Protein AF-A0A954RIN2-F1 (afdb_monomer)

Secondary structure (DSSP, 8-state):
-----S-TTSEEE------B-SS-TT-BTT-SSSTTSEEETTSHHHHHHHHH---EEES-TTT-GGG-S-HHHHHHTT--EEEEEEEEETTEEEEEEEEEESSPPPHHHHHHHHHHHHHHHHHHHHHHHHHHHHHHHHHHHHHHHHHHHHHHHHHS-------HHHHHHHHHHHHHTTS---------TTS-HHHHHHHHHHTSTTTTS------GGGS-GGGHHHHHHEE-TTSSTT--S-EE-TT--

Radius of gyration: 33.85 Å; Cα contacts (8 Å, |Δi|>4): 273; chains: 1; bounding box: 70×39×91 Å

pLDDT: mean 84.28, std 11.86, range [38.12, 96.88]

Solvent-accessible surface area (backbone atoms only — not comparable to full-atom values): 14891 Å² total; per-residue (Å²): 131,83,82,71,76,88,51,87,88,55,46,50,67,48,85,78,52,74,54,72,47,74,80,39,93,87,44,63,46,54,72,55,84,53,97,70,28,57,41,47,60,60,47,57,62,68,11,32,20,48,67,67,65,42,67,48,78,36,70,49,42,82,82,52,56,90,64,54,93,51,61,68,56,36,64,68,52,50,45,30,16,39,45,34,39,37,14,45,47,90,96,44,58,82,40,71,50,75,48,77,32,69,48,72,79,53,71,68,59,53,52,52,50,49,55,50,36,47,50,49,17,48,51,52,52,49,55,53,50,51,56,51,50,51,53,53,48,55,51,51,51,52,52,49,51,53,49,50,52,51,44,59,62,56,73,57,60,80,94,83,71,87,48,74,66,53,52,50,50,51,53,53,37,66,68,49,21,71,48,95,70,91,82,87,89,83,78,67,91,90,73,47,67,68,49,54,54,50,52,29,42,62,61,19,90,55,43,93,49,86,85,84,84,79,67,71,92,79,50,56,84,90,43,47,61,47,55,41,68,18,43,53,56,65,76,48,100,82,34,84,53,67,41,84,12,63,75,77,110

Foldseek 3Di:
DPDPDPDPVFKDACPADWDAAPVDRPDITGDCPDPVRIGGAPPAQFNVCQVVVDKDWDQACVVPPPRDPCPPRCVRRQWGIKIKHFLDDPPHGPGMDIDTDNHGDDPVNVVVVHVVSPVVSVVVVVVVVVVVVVVVVVVVVVVVVVVCVVCVVVVLDAPDDDDPVSVVLVVVLLVPLQDPDDDDQDDDPPPPSVNSVLSSCCNYPNNVPDDQDDDPVPADPVCVCCQAANDAQPPDDPSNHTDGHSPVD

Structure (mmCIF, N/CA/C/O backbone):
data_AF-A0A954RIN2-F1
#
_entry.id   AF-A0A954RIN2-F1
#
loop_
_atom_site.group_PDB
_atom_site.id
_atom_site.type_symbol
_atom_site.label_atom_id
_atom_site.label_alt_id
_atom_site.label_comp_id
_atom_site.label_asym_id
_atom_site.label_entity_id
_atom_site.label_seq_id
_atom_site.pdbx_PDB_ins_code
_atom_site.Cartn_x
_atom_site.Cartn_y
_atom_site.Cartn_z
_atom_site.occupancy
_atom_site.B_iso_or_equiv
_atom_site.auth_seq_id
_atom_site.auth_comp_id
_atom_site.auth_asym_id
_atom_site.auth_atom_id
_atom_site.pdbx_PDB_model_num
ATOM 1 N N . MET A 1 1 ? 1.736 -13.648 -29.343 1.00 38.12 1 MET A N 1
ATOM 2 C CA . MET A 1 1 ? 1.130 -12.653 -28.429 1.00 38.12 1 MET A CA 1
ATOM 3 C C . MET A 1 1 ? 1.685 -12.917 -27.043 1.00 38.12 1 MET A C 1
ATOM 5 O O . MET A 1 1 ? 1.637 -14.060 -26.616 1.00 38.12 1 MET A O 1
ATOM 9 N N . ALA A 1 2 ? 2.348 -11.938 -26.421 1.00 42.81 2 ALA A N 1
ATOM 10 C CA . ALA A 1 2 ? 3.030 -12.158 -25.145 1.00 42.81 2 ALA A CA 1
ATOM 11 C C . ALA A 1 2 ? 1.994 -12.465 -24.058 1.00 42.81 2 ALA A C 1
ATOM 13 O O . ALA A 1 2 ? 1.043 -11.704 -23.912 1.00 42.81 2 ALA A O 1
ATOM 14 N N . VAL A 1 3 ? 2.187 -13.592 -23.370 1.00 50.97 3 VAL A N 1
ATOM 15 C CA . VAL A 1 3 ? 1.339 -14.108 -22.291 1.00 50.97 3 VAL A CA 1
ATOM 16 C C . VAL A 1 3 ? 1.038 -12.975 -21.312 1.00 50.97 3 VAL A C 1
ATOM 18 O O . VAL A 1 3 ? 1.940 -12.459 -20.650 1.00 50.97 3 VAL A O 1
ATOM 21 N N . GLU A 1 4 ? -0.217 -12.530 -21.302 1.00 55.09 4 GLU A N 1
ATOM 22 C CA . GLU A 1 4 ? -0.704 -11.541 -20.351 1.00 55.09 4 GLU A CA 1
ATOM 23 C C . GLU A 1 4 ? -0.532 -12.103 -18.941 1.00 55.09 4 GLU A C 1
ATOM 25 O O . GLU A 1 4 ? -0.879 -13.251 -18.675 1.00 55.09 4 GLU A O 1
ATOM 30 N N . CYS A 1 5 ? 0.035 -11.290 -18.049 1.00 63.47 5 CYS A N 1
ATOM 31 C CA . CYS A 1 5 ? 0.151 -11.570 -16.622 1.00 63.47 5 CYS A CA 1
ATOM 32 C C . CYS A 1 5 ? -1.194 -12.042 -16.049 1.00 63.47 5 CYS A C 1
ATOM 34 O O . CYS A 1 5 ? -2.057 -11.211 -15.757 1.00 63.47 5 CYS A O 1
ATOM 36 N N . SER A 1 6 ? -1.368 -13.353 -15.882 1.00 54.44 6 SER A N 1
ATOM 37 C CA . SER A 1 6 ? -2.573 -13.945 -15.293 1.00 54.44 6 SER A CA 1
ATOM 38 C C . SER A 1 6 ? -2.675 -13.666 -13.791 1.00 54.44 6 SER A C 1
ATOM 40 O O . SER A 1 6 ? -3.774 -13.649 -13.247 1.00 54.44 6 SER A O 1
ATOM 42 N N . ASP A 1 7 ? -1.544 -13.392 -13.134 1.00 55.06 7 ASP A N 1
ATOM 43 C CA . ASP A 1 7 ? -1.451 -13.072 -11.711 1.00 55.06 7 ASP A CA 1
ATOM 44 C C . ASP A 1 7 ? -0.923 -11.639 -11.504 1.00 55.06 7 ASP A C 1
ATOM 46 O O . ASP A 1 7 ? 0.119 -11.245 -12.036 1.00 55.06 7 ASP A O 1
ATOM 50 N N . ARG A 1 8 ? -1.664 -10.835 -10.727 1.00 53.12 8 ARG A N 1
ATOM 51 C CA . ARG A 1 8 ? -1.317 -9.441 -10.395 1.00 53.12 8 ARG A CA 1
ATOM 52 C C . ARG A 1 8 ? -0.084 -9.329 -9.492 1.00 53.12 8 ARG A C 1
ATOM 54 O O . ARG A 1 8 ? 0.480 -8.246 -9.418 1.00 53.12 8 ARG A O 1
ATOM 61 N N . THR A 1 9 ? 0.326 -10.404 -8.823 1.00 56.00 9 THR A N 1
ATOM 62 C CA . THR A 1 9 ? 1.433 -10.389 -7.852 1.00 56.00 9 THR A CA 1
ATOM 63 C C . THR A 1 9 ? 2.806 -10.677 -8.466 1.00 56.00 9 THR A C 1
ATOM 65 O O . THR A 1 9 ? 3.823 -10.494 -7.805 1.00 56.00 9 THR A O 1
ATOM 68 N N . GLN A 1 10 ? 2.861 -11.081 -9.739 1.00 66.12 10 GLN A N 1
ATOM 69 C CA . GLN A 1 10 ? 4.085 -11.590 -10.376 1.00 66.12 10 GLN A CA 1
ATOM 70 C C . GLN A 1 10 ? 4.590 -10.730 -11.541 1.00 66.12 10 GLN A C 1
ATOM 72 O O . GLN A 1 10 ? 5.326 -11.213 -12.406 1.00 66.12 10 GLN A O 1
ATOM 77 N N . CYS A 1 11 ? 4.191 -9.459 -11.600 1.00 85.75 11 CYS A N 1
ATOM 78 C CA . CYS A 1 11 ? 4.576 -8.570 -12.689 1.00 85.75 11 CYS A CA 1
ATOM 79 C C . CYS A 1 11 ? 4.993 -7.193 -12.189 1.00 85.75 11 CYS A C 1
ATOM 81 O O . CYS A 1 11 ? 4.397 -6.630 -11.274 1.00 85.75 11 CYS A O 1
ATOM 83 N N . LEU A 1 12 ? 5.993 -6.624 -12.857 1.00 89.50 12 LEU A N 1
ATOM 84 C CA . LEU A 1 12 ? 6.290 -5.208 -12.739 1.00 89.50 12 LEU A CA 1
ATOM 85 C C . LEU A 1 12 ? 5.228 -4.396 -13.474 1.00 89.50 12 LEU A C 1
ATOM 87 O O . LEU A 1 12 ? 4.715 -4.805 -14.520 1.00 89.50 12 LEU A O 1
ATOM 91 N N . HIS A 1 13 ? 4.942 -3.221 -12.929 1.00 91.75 13 HIS A N 1
ATOM 92 C CA . HIS A 1 13 ? 4.017 -2.253 -13.494 1.00 91.75 13 HIS A CA 1
ATOM 93 C C . HIS A 1 13 ? 4.789 -1.019 -13.946 1.00 91.75 13 HIS A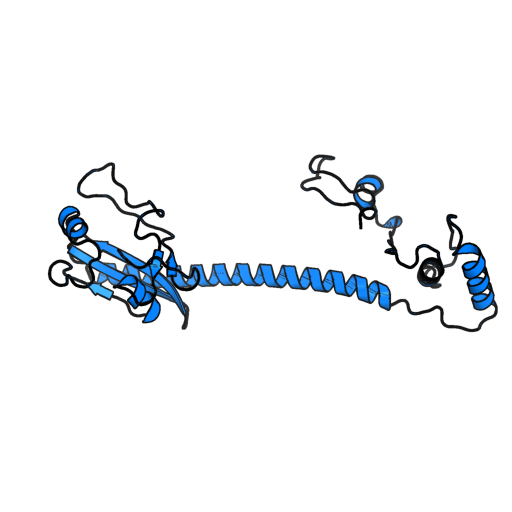 C 1
ATOM 95 O O . HIS A 1 13 ? 5.637 -0.508 -13.214 1.00 91.75 13 HIS A O 1
ATOM 101 N N . LEU A 1 14 ? 4.483 -0.534 -15.146 1.00 92.94 14 LEU A N 1
ATOM 102 C CA . LEU A 1 14 ? 5.015 0.734 -15.620 1.00 92.94 14 LEU A CA 1
ATOM 103 C C . LEU A 1 14 ? 4.338 1.869 -14.845 1.00 92.94 14 LEU A C 1
ATOM 105 O O . LEU A 1 14 ? 3.142 2.101 -15.000 1.00 92.94 14 LEU A O 1
ATOM 109 N N . VAL A 1 15 ? 5.106 2.545 -13.994 1.00 93.75 15 VAL A N 1
ATOM 110 C CA . VAL A 1 15 ? 4.614 3.631 -13.124 1.00 93.75 15 VAL A CA 1
ATOM 111 C C . VAL A 1 15 ? 5.081 5.014 -13.567 1.00 93.75 15 VAL A C 1
ATOM 113 O O . VAL A 1 15 ? 4.492 6.013 -13.175 1.00 93.75 15 VAL A O 1
ATOM 116 N N . ALA A 1 16 ? 6.127 5.072 -14.388 1.00 93.75 16 ALA A N 1
ATOM 117 C CA . ALA A 1 16 ? 6.653 6.294 -14.970 1.00 93.75 16 ALA A CA 1
ATOM 118 C C . ALA A 1 16 ? 7.325 5.963 -16.304 1.00 93.75 16 ALA A C 1
ATOM 120 O O . ALA A 1 16 ? 7.986 4.930 -16.440 1.00 93.75 16 ALA A O 1
ATOM 121 N N . SER A 1 17 ? 7.156 6.841 -17.283 1.00 94.31 17 SER A N 1
ATOM 122 C CA . SER A 1 17 ? 7.844 6.781 -18.565 1.00 94.31 17 SER A CA 1
ATOM 123 C C . SER A 1 17 ? 8.000 8.199 -19.092 1.00 94.31 17 SER A C 1
ATOM 125 O O . SER A 1 17 ? 7.195 9.067 -18.765 1.00 94.31 17 SER A O 1
ATOM 127 N N . TYR A 1 18 ? 9.066 8.443 -19.841 1.00 93.31 18 TYR A N 1
ATOM 128 C CA . TYR A 1 18 ? 9.316 9.732 -20.464 1.00 93.31 18 TYR A CA 1
ATOM 129 C C . TYR A 1 18 ? 10.212 9.547 -21.682 1.00 93.31 18 TYR A C 1
ATOM 131 O O . TYR A 1 18 ? 11.125 8.716 -21.682 1.00 93.31 18 TYR A O 1
ATOM 139 N N . GLY A 1 19 ? 9.967 10.352 -22.708 1.00 90.75 19 GLY A N 1
ATOM 140 C CA . GLY A 1 19 ? 10.776 10.405 -23.913 1.00 90.75 19 GLY A CA 1
ATOM 141 C C . GLY A 1 19 ? 10.026 11.068 -25.058 1.00 90.75 19 GLY A C 1
ATOM 142 O O . GLY A 1 19 ? 8.809 11.217 -25.014 1.00 90.75 19 GLY A O 1
ATOM 143 N N . HIS A 1 20 ? 10.765 11.407 -26.108 1.00 89.81 20 HIS A N 1
ATOM 144 C CA . HIS A 1 20 ? 10.241 12.058 -27.309 1.00 89.81 20 HIS A CA 1
ATOM 145 C C . HIS A 1 20 ? 10.536 11.201 -28.525 1.00 89.81 20 HIS A C 1
ATOM 147 O O . HIS A 1 20 ? 11.640 10.659 -28.631 1.00 89.81 20 HIS A O 1
ATOM 153 N N . SER A 1 21 ? 9.572 11.053 -29.427 1.00 90.62 21 SER A N 1
ATOM 154 C CA . SER A 1 21 ? 9.781 10.334 -30.680 1.00 90.62 21 SER A CA 1
ATOM 155 C C . SER A 1 21 ? 10.748 11.076 -31.597 1.00 90.62 21 SER A C 1
ATOM 157 O O . SER A 1 21 ? 10.857 12.295 -31.571 1.00 90.62 21 SER A O 1
ATOM 159 N N . HIS A 1 22 ? 11.488 10.323 -32.403 1.00 87.38 22 HIS A N 1
ATOM 160 C CA . HIS A 1 22 ? 12.292 10.852 -33.499 1.00 87.38 22 HIS A CA 1
ATOM 161 C C . HIS A 1 22 ? 11.434 11.122 -34.744 1.00 87.38 22 HIS A C 1
ATOM 163 O O . HIS A 1 22 ? 11.869 11.802 -35.667 1.00 87.38 22 HIS A O 1
ATOM 169 N N . GLN A 1 23 ? 10.242 10.528 -34.813 1.00 86.56 23 GLN A N 1
ATOM 170 C CA . GLN A 1 23 ? 9.399 10.539 -36.008 1.00 86.56 23 GLN A CA 1
ATOM 171 C C . GLN A 1 23 ? 8.425 11.707 -36.043 1.00 86.56 23 GLN A C 1
ATOM 173 O O . GLN A 1 23 ? 8.023 12.131 -37.123 1.00 86.56 23 GLN A O 1
ATOM 178 N N . SER A 1 24 ? 8.002 12.176 -34.872 1.00 85.19 24 SER A N 1
ATOM 179 C CA . SER A 1 24 ? 7.024 13.246 -34.727 1.00 85.19 24 SER A CA 1
ATOM 180 C C . SER A 1 24 ? 7.244 13.971 -33.408 1.00 85.19 24 SER A C 1
ATOM 182 O O . SER A 1 24 ? 7.328 13.323 -32.363 1.00 85.19 24 SER A O 1
ATOM 184 N N . ASP A 1 25 ? 7.272 15.302 -33.458 1.00 79.88 25 ASP A N 1
ATOM 185 C CA . ASP A 1 25 ? 7.422 16.155 -32.275 1.00 79.88 25 ASP A CA 1
ATOM 186 C C . ASP A 1 25 ? 6.222 16.043 -31.316 1.00 79.88 25 ASP A C 1
ATOM 188 O O . ASP A 1 25 ? 6.379 16.248 -30.115 1.00 79.88 25 ASP A O 1
ATOM 192 N N . ASP A 1 26 ? 5.052 15.636 -31.821 1.00 82.62 26 ASP A N 1
ATOM 193 C CA . ASP A 1 26 ? 3.825 15.466 -31.028 1.00 82.62 26 ASP A CA 1
ATOM 194 C C . ASP A 1 26 ? 3.744 14.099 -30.315 1.00 82.62 26 ASP A C 1
ATOM 196 O O . ASP A 1 26 ? 2.823 13.845 -29.530 1.00 82.62 26 ASP A O 1
ATOM 200 N N . LEU A 1 27 ? 4.662 13.167 -30.609 1.00 83.94 27 LEU A N 1
ATOM 201 C CA . LEU A 1 27 ? 4.623 11.817 -30.046 1.00 83.94 27 LEU A CA 1
ATOM 202 C C . LEU A 1 27 ? 5.538 11.706 -28.817 1.00 83.94 27 LEU A C 1
ATOM 204 O O . LEU A 1 27 ? 6.756 11.542 -28.922 1.00 83.94 27 LEU A O 1
ATOM 208 N N . HIS A 1 28 ? 4.911 11.719 -27.640 1.00 85.81 28 HIS A N 1
ATOM 209 C CA . HIS A 1 28 ? 5.573 11.613 -26.337 1.00 85.81 28 HIS A CA 1
ATOM 210 C C . HIS A 1 28 ? 5.381 10.233 -25.685 1.00 85.81 28 HIS A C 1
ATOM 212 O O . HIS A 1 28 ? 4.293 9.649 -25.695 1.00 85.81 28 HIS A O 1
ATOM 218 N N . TRP A 1 29 ? 6.432 9.720 -25.047 1.00 86.69 29 TRP A N 1
ATOM 219 C CA . TRP A 1 29 ? 6.478 8.406 -24.394 1.00 86.69 29 TRP A CA 1
ATOM 220 C C . TRP A 1 29 ? 6.120 8.462 -22.901 1.00 86.69 29 TRP A C 1
ATOM 222 O O . TRP A 1 29 ? 6.752 7.803 -22.086 1.00 86.69 29 TRP A O 1
ATOM 232 N N . GLU A 1 30 ? 5.109 9.245 -22.526 1.00 90.56 30 GLU A N 1
ATOM 233 C CA . GLU A 1 30 ? 4.680 9.403 -21.120 1.00 90.56 30 GLU A CA 1
ATOM 234 C C . GLU A 1 30 ? 3.514 8.483 -20.730 1.00 90.56 30 GLU A C 1
ATOM 236 O O . GLU A 1 30 ? 3.198 8.291 -19.555 1.00 90.56 30 GLU A O 1
ATOM 241 N N . ARG A 1 31 ? 2.863 7.877 -21.726 1.00 89.06 31 ARG A N 1
ATOM 242 C CA . ARG A 1 31 ? 1.695 7.020 -21.517 1.00 89.06 31 ARG A CA 1
ATOM 243 C C . ARG A 1 31 ? 2.052 5.734 -20.772 1.00 89.06 31 ARG A C 1
ATOM 245 O O . ARG A 1 31 ? 2.939 4.986 -21.177 1.00 89.06 31 ARG A O 1
ATOM 252 N N . LEU A 1 32 ? 1.269 5.423 -19.739 1.00 91.56 32 LEU A N 1
ATOM 253 C CA . LEU A 1 32 ? 1.449 4.233 -18.895 1.00 91.56 32 LEU A CA 1
ATOM 254 C C . LEU A 1 32 ? 0.497 3.079 -19.251 1.00 91.56 32 LEU A C 1
ATOM 256 O O . LEU A 1 32 ? 0.580 2.000 -18.671 1.00 91.56 32 LEU A O 1
ATOM 260 N N . ASP A 1 33 ? -0.422 3.283 -20.194 1.00 88.25 33 ASP A N 1
ATOM 261 C CA . ASP A 1 33 ? -1.529 2.374 -20.510 1.00 88.25 33 ASP A CA 1
ATOM 262 C C . ASP A 1 33 ? -1.283 1.470 -21.734 1.00 88.25 33 ASP A C 1
ATOM 264 O O . ASP A 1 33 ? -2.156 0.684 -22.102 1.00 88.25 33 ASP A O 1
ATOM 268 N N . GLY A 1 34 ? -0.094 1.534 -22.341 1.00 84.81 34 GLY A N 1
ATOM 269 C CA . GLY A 1 34 ? 0.251 0.789 -23.557 1.00 84.81 34 GLY A CA 1
ATOM 270 C C . GLY A 1 34 ? 0.548 -0.707 -23.363 1.00 84.81 34 GLY A C 1
ATOM 271 O O . GLY A 1 34 ? 0.501 -1.261 -22.265 1.00 84.81 34 GLY A O 1
ATOM 272 N N . ASN A 1 35 ? 0.945 -1.378 -24.451 1.00 83.19 35 ASN A N 1
ATOM 273 C CA . ASN A 1 35 ? 1.187 -2.835 -24.483 1.00 83.19 35 ASN A CA 1
ATOM 274 C C . ASN A 1 35 ? 2.318 -3.315 -23.550 1.00 83.19 35 ASN A C 1
ATOM 276 O O . ASN A 1 35 ? 2.428 -4.510 -23.293 1.00 83.19 35 ASN A O 1
ATOM 280 N N . PHE A 1 36 ? 3.153 -2.400 -23.051 1.00 84.94 36 PHE A N 1
ATOM 281 C CA . PHE A 1 36 ? 4.215 -2.672 -22.080 1.00 84.94 36 PHE A CA 1
ATOM 282 C C . PHE A 1 36 ? 3.915 -2.075 -20.701 1.00 84.94 36 PHE A C 1
ATOM 284 O O . PHE A 1 36 ? 4.826 -1.853 -19.918 1.00 84.94 36 PHE A O 1
ATOM 291 N N . ARG A 1 37 ? 2.641 -1.841 -20.364 1.00 88.81 37 ARG A N 1
ATOM 292 C CA . ARG A 1 37 ? 2.236 -1.403 -19.016 1.00 88.81 37 ARG A CA 1
ATOM 293 C C . ARG A 1 37 ? 2.542 -2.422 -17.914 1.00 88.81 37 ARG A C 1
ATOM 295 O O . ARG A 1 37 ? 2.553 -2.077 -16.735 1.00 88.81 37 ARG A O 1
ATOM 302 N N . ARG A 1 38 ? 2.727 -3.692 -18.292 1.00 88.88 38 ARG A N 1
ATOM 303 C CA . ARG A 1 38 ? 3.062 -4.807 -17.401 1.00 88.88 38 ARG A CA 1
ATOM 304 C C . ARG A 1 38 ? 4.210 -5.612 -17.990 1.00 88.88 38 ARG A C 1
ATOM 306 O O . ARG A 1 38 ? 4.182 -5.951 -19.174 1.00 88.88 38 ARG A O 1
ATOM 313 N N . MET A 1 39 ? 5.181 -5.950 -17.151 1.00 89.06 39 MET A N 1
ATOM 314 C CA . MET A 1 39 ? 6.325 -6.776 -17.522 1.00 89.06 39 MET A CA 1
ATOM 315 C C . MET A 1 39 ? 6.385 -8.001 -16.601 1.00 89.06 39 MET A C 1
ATOM 317 O O . MET A 1 39 ? 6.557 -7.826 -15.393 1.00 89.06 39 MET A O 1
ATOM 321 N N . PRO A 1 40 ? 6.256 -9.230 -17.134 1.00 86.81 40 PRO A N 1
ATOM 322 C CA . PRO A 1 40 ? 6.395 -10.440 -16.332 1.00 86.81 40 PRO A CA 1
ATOM 323 C C . PRO A 1 40 ? 7.804 -10.593 -15.757 1.00 86.81 40 PRO A C 1
ATOM 325 O O . PRO A 1 40 ? 8.794 -10.284 -16.428 1.00 86.81 40 PRO A O 1
ATOM 328 N N . MET A 1 41 ? 7.896 -11.108 -14.532 1.00 87.50 41 MET A N 1
ATOM 329 C CA . MET A 1 41 ? 9.176 -11.425 -13.893 1.00 87.50 41 MET A CA 1
ATOM 330 C C . MET A 1 41 ? 9.925 -12.513 -14.680 1.00 87.50 41 MET A C 1
ATOM 332 O O . MET A 1 41 ? 9.318 -13.431 -15.224 1.00 87.50 41 MET A O 1
ATOM 336 N N . GLY A 1 42 ? 11.250 -12.389 -14.796 1.00 85.31 42 GLY A N 1
ATOM 337 C CA . GLY A 1 42 ? 12.112 -13.331 -15.524 1.00 85.31 42 GLY A CA 1
ATOM 338 C C . GLY A 1 42 ? 12.010 -13.278 -17.055 1.00 85.31 42 GLY A C 1
ATOM 339 O O . GLY A 1 42 ? 12.815 -13.902 -17.742 1.00 85.31 42 GLY A O 1
ATOM 340 N N . VAL A 1 43 ? 11.066 -12.513 -17.615 1.00 84.75 43 VAL A N 1
ATOM 341 C CA . VAL A 1 43 ? 10.843 -12.430 -19.065 1.00 84.75 43 VAL A CA 1
ATOM 342 C C . VAL A 1 43 ? 11.514 -11.193 -19.656 1.00 84.75 43 VAL A C 1
ATOM 344 O O . VAL A 1 43 ? 11.253 -10.060 -19.243 1.00 84.75 43 VAL A O 1
ATOM 347 N N . ARG A 1 44 ? 12.321 -11.405 -20.708 1.00 86.19 44 ARG A N 1
ATOM 348 C CA . ARG A 1 44 ? 13.091 -10.360 -21.414 1.00 86.19 44 ARG A CA 1
ATOM 349 C C . ARG A 1 44 ? 14.005 -9.573 -20.457 1.00 86.19 44 ARG A C 1
ATOM 351 O O . ARG A 1 44 ? 14.128 -9.884 -19.277 1.00 86.19 44 ARG A O 1
ATOM 358 N N . LYS A 1 45 ? 14.650 -8.523 -20.970 1.00 89.31 45 LYS A N 1
ATOM 359 C CA . LYS A 1 45 ? 15.624 -7.719 -20.216 1.00 89.31 45 LYS A CA 1
ATOM 360 C C . LYS A 1 45 ? 15.065 -7.138 -18.911 1.00 89.31 45 LYS A C 1
ATOM 362 O O . LYS A 1 45 ? 15.714 -7.244 -17.880 1.00 89.31 45 LYS A O 1
ATOM 367 N N . ILE A 1 46 ? 13.852 -6.576 -18.927 1.00 91.44 46 ILE A N 1
ATOM 368 C CA . ILE A 1 46 ? 13.249 -5.956 -17.734 1.00 91.44 46 ILE A CA 1
ATOM 369 C C . ILE A 1 46 ? 12.923 -7.004 -16.666 1.00 91.44 46 ILE A C 1
ATOM 371 O O . ILE A 1 46 ? 13.348 -6.858 -15.523 1.00 91.44 46 ILE A O 1
ATOM 375 N N . GLY A 1 47 ? 12.223 -8.081 -17.037 1.00 89.94 47 GLY A N 1
ATOM 376 C CA . GLY A 1 47 ? 11.860 -9.140 -16.098 1.00 89.94 47 GLY A CA 1
ATOM 377 C C . GLY A 1 47 ? 13.079 -9.871 -15.540 1.00 89.94 47 GLY A C 1
ATOM 378 O O . GLY A 1 47 ? 13.112 -10.171 -14.350 1.00 89.94 47 GLY A O 1
ATOM 379 N N . HIS A 1 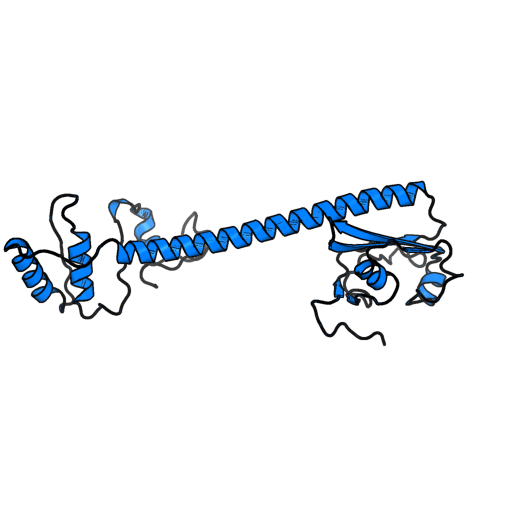48 ? 14.100 -10.110 -16.368 1.00 89.44 48 HIS A N 1
ATOM 380 C CA . HIS A 1 48 ? 15.342 -10.741 -15.928 1.00 89.44 48 HIS A CA 1
ATOM 381 C C . HIS A 1 48 ? 16.122 -9.865 -14.937 1.00 89.44 48 HIS A C 1
ATOM 383 O O . HIS A 1 48 ? 16.666 -10.381 -13.963 1.00 89.44 48 HIS A O 1
ATOM 389 N N . MET A 1 49 ? 16.178 -8.541 -15.130 1.00 92.81 49 MET A N 1
ATOM 390 C CA . MET A 1 49 ? 16.786 -7.639 -14.136 1.00 92.81 49 MET A CA 1
ATOM 391 C C . MET A 1 49 ? 16.041 -7.680 -12.804 1.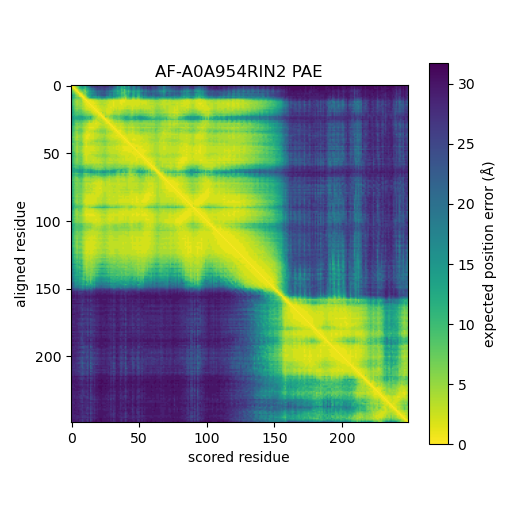00 92.81 49 MET A C 1
ATOM 393 O O . MET A 1 49 ? 16.672 -7.715 -11.750 1.00 92.81 49 MET A O 1
ATOM 397 N N . ALA A 1 50 ? 14.711 -7.726 -12.861 1.00 91.88 50 ALA A N 1
ATOM 398 C CA . ALA A 1 50 ? 13.861 -7.774 -11.682 1.00 91.88 50 ALA A CA 1
ATOM 399 C C . ALA A 1 50 ? 14.089 -9.042 -10.841 1.00 91.88 50 ALA A C 1
ATOM 401 O O . ALA A 1 50 ? 14.081 -8.973 -9.617 1.00 91.88 50 ALA A O 1
ATOM 402 N N . THR A 1 51 ? 14.330 -10.191 -11.483 1.00 91.19 51 THR A N 1
ATOM 403 C CA . THR A 1 51 ? 14.592 -11.464 -10.787 1.00 91.19 51 THR A CA 1
ATOM 404 C C . THR A 1 51 ? 16.053 -11.649 -10.396 1.00 91.19 51 THR A C 1
ATOM 406 O O . THR A 1 51 ? 16.342 -12.193 -9.338 1.00 91.19 51 THR A O 1
ATOM 409 N N . SER A 1 52 ? 16.992 -11.232 -11.249 1.00 92.31 52 SER A N 1
ATOM 410 C CA . SER A 1 52 ? 18.427 -11.449 -11.017 1.00 92.31 52 SER A CA 1
ATOM 411 C C . SER A 1 52 ? 19.069 -10.393 -10.118 1.00 92.31 52 SER A C 1
ATOM 413 O O . SER A 1 52 ? 20.154 -10.628 -9.584 1.00 92.31 52 SER A O 1
ATOM 415 N N . GLY A 1 53 ? 18.460 -9.210 -9.995 1.00 92.44 53 GLY A N 1
ATOM 416 C CA . GLY A 1 53 ? 19.040 -8.078 -9.275 1.00 92.44 53 GLY A CA 1
ATOM 417 C C . GLY A 1 53 ? 20.344 -7.559 -9.896 1.00 92.44 53 GLY A C 1
ATOM 418 O O . GLY A 1 53 ? 21.133 -6.910 -9.200 1.00 92.44 53 GLY A O 1
ATOM 419 N N . LYS A 1 54 ? 20.592 -7.850 -11.183 1.00 92.88 54 LYS A N 1
ATOM 420 C CA . LYS A 1 54 ? 21.766 -7.402 -11.947 1.00 92.88 54 LYS A CA 1
ATOM 421 C C . LYS A 1 54 ? 21.370 -6.358 -12.986 1.00 92.88 54 LYS A C 1
ATOM 423 O O . LYS A 1 54 ? 20.300 -6.445 -13.576 1.00 92.88 54 LYS A O 1
ATOM 428 N N . ALA A 1 55 ? 22.247 -5.382 -13.205 1.00 93.31 55 ALA A N 1
ATOM 429 C CA . ALA A 1 55 ? 22.091 -4.401 -14.274 1.00 93.31 55 ALA A CA 1
ATOM 430 C C . ALA A 1 55 ? 22.288 -5.057 -15.648 1.00 93.31 55 ALA A C 1
ATOM 432 O O . ALA A 1 55 ? 23.058 -6.011 -15.774 1.00 93.31 55 ALA A O 1
ATOM 433 N N . VAL A 1 56 ? 21.620 -4.521 -16.668 1.00 92.38 56 VAL A N 1
ATOM 434 C CA . VAL A 1 56 ? 21.792 -4.936 -18.066 1.00 92.38 56 VAL A CA 1
ATOM 435 C C . VAL A 1 56 ? 22.214 -3.724 -18.880 1.00 92.38 56 VAL A C 1
ATOM 437 O O . VAL A 1 56 ? 21.536 -2.698 -18.881 1.00 92.38 56 VAL A O 1
ATOM 440 N N . GLN A 1 57 ? 23.328 -3.866 -19.587 1.00 91.44 57 GLN A N 1
ATOM 441 C CA . GLN A 1 57 ? 23.862 -2.874 -20.510 1.00 91.44 57 GLN A CA 1
ATOM 442 C C . GLN A 1 57 ? 23.944 -3.504 -21.895 1.00 91.44 57 GLN A C 1
ATOM 444 O O . GLN A 1 57 ? 24.458 -4.611 -22.039 1.00 91.44 57 GLN A O 1
ATOM 449 N N . ILE A 1 58 ? 23.425 -2.795 -22.890 1.00 90.00 58 ILE A N 1
ATOM 450 C CA . ILE A 1 58 ? 23.516 -3.164 -24.299 1.00 90.00 58 ILE A CA 1
ATOM 451 C C . ILE A 1 58 ? 24.056 -1.934 -25.022 1.00 90.00 58 ILE A C 1
ATOM 453 O O . ILE A 1 58 ? 23.349 -0.932 -25.149 1.00 90.00 58 ILE A O 1
ATOM 457 N N . ASP A 1 59 ? 25.318 -1.996 -25.440 1.00 87.50 59 ASP A N 1
ATOM 458 C CA . ASP A 1 59 ? 25.994 -0.872 -26.099 1.00 87.50 59 ASP A CA 1
ATOM 459 C C . ASP A 1 59 ? 25.562 -0.709 -27.559 1.00 87.50 59 ASP A C 1
ATOM 461 O O . ASP A 1 59 ? 25.504 0.416 -28.052 1.00 87.50 59 ASP A O 1
ATOM 465 N N . ASP A 1 60 ? 25.199 -1.818 -28.206 1.00 86.75 60 ASP A N 1
ATOM 466 C CA . ASP A 1 60 ? 24.622 -1.848 -29.545 1.00 86.75 60 ASP A CA 1
ATOM 467 C C . ASP A 1 60 ? 23.426 -2.805 -29.582 1.00 86.75 60 ASP A C 1
ATOM 469 O O . ASP A 1 60 ? 23.557 -4.031 -29.553 1.00 86.75 60 ASP A O 1
ATOM 473 N N . VAL A 1 61 ? 22.231 -2.222 -29.626 1.00 85.25 61 VAL A N 1
ATOM 474 C CA . VAL A 1 61 ? 20.964 -2.954 -29.672 1.00 85.25 61 VAL A CA 1
ATOM 475 C C . VAL A 1 61 ? 20.762 -3.620 -31.037 1.00 85.25 61 VAL A C 1
ATOM 477 O O . VAL A 1 61 ? 20.059 -4.621 -31.117 1.00 85.25 61 VAL A O 1
ATOM 480 N N . THR A 1 62 ? 21.388 -3.133 -32.110 1.00 77.88 62 THR A N 1
ATOM 481 C CA . THR A 1 62 ? 21.250 -3.737 -33.446 1.00 77.88 62 THR A CA 1
ATOM 482 C C . THR A 1 62 ? 22.017 -5.053 -33.574 1.00 77.88 62 THR A C 1
ATOM 484 O O . THR A 1 62 ? 21.557 -5.963 -34.264 1.00 77.88 62 THR A O 1
ATOM 487 N N . ALA A 1 63 ? 23.134 -5.186 -32.853 1.00 76.94 63 ALA A N 1
ATOM 488 C CA . ALA A 1 63 ? 23.929 -6.407 -32.799 1.00 76.94 63 ALA A CA 1
ATOM 489 C C . ALA A 1 63 ? 23.287 -7.506 -31.931 1.00 76.94 63 ALA A C 1
ATOM 491 O O . ALA A 1 63 ? 23.495 -8.690 -32.196 1.00 76.94 63 ALA A O 1
ATOM 492 N N . ASP A 1 64 ? 22.491 -7.131 -30.920 1.00 69.06 64 ASP A N 1
ATOM 493 C CA . ASP A 1 64 ? 21.931 -8.066 -29.940 1.00 69.06 64 ASP A CA 1
ATOM 494 C C . ASP A 1 64 ? 20.387 -8.081 -29.905 1.00 69.06 64 ASP A C 1
ATOM 496 O O . ASP A 1 64 ? 19.719 -7.515 -29.032 1.00 69.06 64 ASP A O 1
ATOM 500 N N . SER A 1 65 ? 19.796 -8.761 -30.892 1.00 66.94 65 SER A N 1
ATOM 501 C CA . SER A 1 65 ? 18.358 -8.688 -31.182 1.00 66.94 65 SER A CA 1
ATOM 502 C C . SER A 1 65 ? 17.453 -9.513 -30.256 1.00 66.94 65 SER A C 1
ATOM 504 O O . SER A 1 65 ? 16.251 -9.237 -30.172 1.00 66.94 65 SER A O 1
ATOM 506 N N . HIS A 1 66 ? 17.983 -10.490 -29.510 1.00 74.12 66 HIS A N 1
ATOM 507 C CA . HIS A 1 66 ? 17.151 -11.437 -28.749 1.00 74.12 66 HIS A CA 1
ATOM 508 C C . HIS A 1 66 ? 16.388 -10.802 -27.568 1.00 74.12 66 HIS A C 1
ATOM 510 O O . HIS A 1 66 ? 15.369 -11.333 -27.119 1.00 74.12 66 HIS A O 1
ATOM 516 N N . TRP A 1 67 ? 16.812 -9.625 -27.095 1.00 71.56 67 TRP A N 1
ATOM 517 C CA . TRP A 1 67 ? 16.137 -8.870 -26.029 1.00 71.56 67 TRP A CA 1
ATOM 518 C C . TRP A 1 67 ? 15.080 -7.870 -26.528 1.00 71.56 67 TRP A C 1
ATOM 520 O O . TRP A 1 67 ? 14.447 -7.167 -25.716 1.00 71.56 67 TRP A O 1
ATOM 530 N N . ILE A 1 68 ? 14.901 -7.740 -27.845 1.00 78.44 68 ILE A N 1
ATOM 531 C CA . ILE A 1 68 ? 14.056 -6.711 -28.451 1.00 78.44 68 ILE A CA 1
ATOM 532 C C . ILE A 1 68 ? 12.647 -7.248 -28.688 1.00 78.44 68 ILE A C 1
ATOM 534 O O . ILE A 1 68 ? 12.404 -8.140 -29.489 1.00 78.44 68 ILE A O 1
ATOM 538 N N . ALA A 1 69 ? 11.675 -6.651 -28.000 1.00 82.69 69 ALA A N 1
ATOM 539 C CA . ALA A 1 69 ? 10.269 -6.998 -28.178 1.00 82.69 69 ALA A CA 1
ATOM 540 C C . ALA A 1 69 ? 9.646 -6.397 -29.450 1.00 82.69 69 ALA A C 1
ATOM 542 O O . ALA A 1 69 ? 8.653 -6.928 -29.940 1.00 82.69 69 ALA A O 1
ATOM 543 N N . ARG A 1 70 ? 10.185 -5.266 -29.925 1.00 86.12 70 ARG A N 1
ATOM 544 C CA . ARG A 1 70 ? 9.744 -4.535 -31.121 1.00 86.12 70 ARG A CA 1
ATOM 545 C C . ARG A 1 70 ? 10.957 -4.022 -31.909 1.00 86.12 70 ARG A C 1
ATOM 547 O O . ARG A 1 70 ? 11.374 -2.891 -31.666 1.00 86.12 70 ARG A O 1
ATOM 554 N N . PRO A 1 71 ? 11.543 -4.847 -32.792 1.00 85.88 71 PRO A N 1
ATOM 555 C CA . PRO A 1 71 ? 12.679 -4.446 -33.624 1.00 85.88 71 PRO A CA 1
ATOM 556 C C . PRO A 1 71 ? 12.364 -3.225 -34.488 1.00 85.88 71 PRO A C 1
ATOM 558 O O . PRO A 1 71 ? 13.136 -2.273 -34.490 1.00 85.88 71 PRO A O 1
ATOM 561 N N . ASP A 1 72 ? 11.172 -3.190 -35.087 1.00 89.00 72 ASP A N 1
ATOM 562 C CA . ASP A 1 72 ? 10.741 -2.078 -35.939 1.00 89.00 72 ASP A CA 1
ATOM 563 C C . ASP A 1 72 ? 10.748 -0.740 -35.190 1.00 89.00 72 ASP A C 1
ATOM 565 O O . ASP A 1 72 ? 11.197 0.265 -35.724 1.00 89.00 72 ASP A O 1
ATOM 569 N N . TRP A 1 73 ? 10.321 -0.726 -33.920 1.00 88.81 73 TRP A N 1
ATOM 570 C CA . TRP A 1 73 ? 10.349 0.484 -33.092 1.00 88.81 73 TRP A CA 1
ATOM 571 C C . TRP A 1 73 ? 11.780 0.952 -32.807 1.00 88.81 73 TRP A C 1
ATOM 573 O O . TRP A 1 73 ? 12.049 2.143 -32.895 1.00 88.81 73 TRP A O 1
ATOM 583 N N . VAL A 1 74 ? 12.706 0.030 -32.515 1.00 89.75 74 VAL A N 1
ATOM 584 C CA . VAL A 1 74 ? 14.124 0.360 -32.274 1.00 89.75 74 VAL A CA 1
ATOM 585 C C . VAL A 1 74 ? 14.727 1.035 -33.503 1.00 89.75 74 VAL A C 1
ATOM 587 O O . VAL A 1 74 ? 15.331 2.099 -33.375 1.00 89.75 74 VAL A O 1
ATOM 590 N N . SER A 1 75 ? 14.527 0.448 -34.687 1.00 89.19 75 SER A N 1
ATOM 591 C CA . SER A 1 75 ? 15.029 1.006 -35.944 1.00 89.19 75 SER A CA 1
ATOM 592 C C . SER A 1 75 ? 14.398 2.358 -36.255 1.00 89.19 75 SER A C 1
ATOM 594 O O . SER A 1 75 ? 15.097 3.303 -36.609 1.00 89.19 75 SER A O 1
ATOM 596 N N . ALA A 1 76 ? 13.083 2.469 -36.093 1.00 90.06 76 ALA A N 1
ATOM 597 C CA . ALA A 1 76 ? 12.346 3.647 -36.512 1.00 90.06 76 ALA A CA 1
ATOM 598 C C . ALA A 1 76 ? 12.509 4.844 -35.544 1.00 90.06 76 ALA A C 1
ATOM 600 O O . ALA A 1 76 ? 12.318 5.985 -35.957 1.00 90.06 76 ALA A O 1
ATOM 601 N N . GLU A 1 77 ? 12.913 4.597 -34.293 1.00 92.00 77 GLU A N 1
ATOM 602 C CA . GLU A 1 77 ? 13.297 5.613 -33.296 1.00 92.00 77 GLU A CA 1
ATOM 603 C C . GLU A 1 77 ? 14.813 5.866 -33.214 1.00 92.00 77 GLU A C 1
ATOM 605 O O . GLU A 1 77 ? 15.265 6.642 -32.364 1.00 92.00 77 GLU A O 1
ATOM 610 N N . ALA A 1 78 ? 15.595 5.207 -34.079 1.00 92.19 78 ALA A N 1
ATOM 611 C CA . ALA A 1 78 ? 17.057 5.257 -34.110 1.00 92.19 78 ALA A CA 1
ATOM 612 C C . ALA A 1 78 ? 17.714 4.929 -32.753 1.00 92.19 78 ALA A C 1
ATOM 614 O O . ALA A 1 78 ? 18.711 5.537 -32.361 1.00 92.19 78 ALA A O 1
ATOM 615 N N . ILE A 1 79 ? 17.147 3.976 -32.007 1.00 92.19 79 ILE A N 1
ATOM 616 C CA . ILE A 1 79 ? 17.683 3.553 -30.710 1.00 92.19 79 ILE A CA 1
ATOM 617 C C . ILE A 1 79 ? 18.944 2.715 -30.929 1.00 92.19 79 ILE A C 1
ATOM 619 O O . ILE A 1 79 ? 18.910 1.697 -31.616 1.00 92.19 79 ILE A O 1
ATOM 623 N N . GLN A 1 80 ? 20.042 3.129 -30.301 1.00 91.81 80 GLN A N 1
ATOM 624 C CA . GLN A 1 80 ? 21.351 2.491 -30.431 1.00 91.81 80 GLN A CA 1
ATOM 625 C C . GLN A 1 80 ? 21.744 1.704 -29.185 1.00 91.81 80 GLN A C 1
ATOM 627 O O . GLN A 1 80 ? 22.279 0.610 -29.309 1.00 91.81 80 GLN A O 1
ATOM 632 N N . SER A 1 81 ? 21.459 2.223 -27.987 1.00 92.06 81 SER A N 1
ATOM 633 C CA . SER A 1 81 ? 21.892 1.602 -26.733 1.00 92.06 81 SER A CA 1
ATOM 634 C C . SER A 1 81 ? 20.775 1.524 -25.692 1.00 92.06 81 SER A C 1
ATOM 636 O O . SER A 1 81 ? 19.759 2.227 -25.755 1.00 92.06 81 SER A O 1
ATOM 638 N N . PHE A 1 82 ? 20.957 0.624 -24.728 1.00 92.88 82 PHE A N 1
ATOM 639 C CA . PHE A 1 82 ? 20.052 0.416 -23.606 1.00 92.88 82 PHE A CA 1
ATOM 640 C C . PHE A 1 82 ? 20.839 0.251 -22.309 1.00 92.88 82 PHE A C 1
ATOM 642 O O . PHE A 1 82 ? 21.816 -0.498 -22.245 1.00 92.88 82 PHE A O 1
ATOM 649 N N . PHE A 1 83 ? 20.342 0.876 -21.245 1.00 94.38 83 PHE A N 1
ATOM 650 C CA . PHE A 1 83 ? 20.834 0.640 -19.899 1.00 94.38 83 PHE A CA 1
ATOM 651 C C . PHE A 1 83 ? 19.682 0.482 -18.922 1.00 94.38 83 PHE A C 1
ATOM 653 O O . PHE A 1 83 ? 18.798 1.332 -18.820 1.00 94.38 83 PHE A O 1
ATOM 660 N N . GLY A 1 84 ? 19.700 -0.632 -18.205 1.00 94.88 84 GLY A N 1
ATOM 661 C CA . GLY A 1 84 ? 18.720 -0.970 -17.194 1.00 94.88 84 GLY A CA 1
ATOM 662 C C . GLY A 1 84 ? 19.381 -1.254 -15.854 1.00 94.88 84 GLY A C 1
ATOM 663 O O . GLY A 1 84 ? 20.412 -1.925 -15.773 1.00 94.88 84 GLY A O 1
ATOM 664 N N . LEU A 1 85 ? 18.757 -0.755 -14.795 1.00 96.75 85 LEU A N 1
ATOM 665 C CA . LEU A 1 85 ? 19.212 -0.849 -13.420 1.00 96.75 85 LEU A CA 1
ATOM 666 C C . LEU A 1 85 ? 18.074 -1.378 -12.541 1.00 96.75 85 LEU A C 1
ATOM 668 O O . LEU A 1 85 ? 16.974 -0.824 -12.572 1.00 96.75 85 LEU A O 1
ATOM 672 N N . PRO A 1 86 ? 18.301 -2.421 -11.731 1.00 96.19 86 PRO A N 1
ATOM 673 C CA . PRO A 1 86 ? 17.338 -2.811 -10.715 1.00 96.19 86 PRO A CA 1
ATOM 674 C C . PRO A 1 86 ? 17.332 -1.765 -9.589 1.00 96.19 86 PRO A C 1
ATOM 676 O O . PRO A 1 86 ? 18.386 -1.334 -9.125 1.00 96.19 86 PRO A O 1
ATOM 679 N N . LEU A 1 87 ? 16.144 -1.377 -9.131 1.00 96.88 87 LEU A N 1
ATOM 680 C CA . LEU A 1 87 ? 15.956 -0.523 -7.960 1.00 96.88 87 LEU A CA 1
ATOM 681 C C . LEU A 1 87 ? 16.047 -1.404 -6.715 1.00 96.88 87 LEU A C 1
ATOM 683 O O . LEU A 1 87 ? 15.049 -1.983 -6.285 1.00 96.88 87 LEU A O 1
ATOM 687 N N . ARG A 1 88 ? 17.260 -1.575 -6.189 1.00 94.00 88 ARG A N 1
ATOM 688 C CA . ARG A 1 88 ? 17.522 -2.489 -5.074 1.00 94.00 88 ARG A CA 1
ATOM 689 C C . ARG A 1 88 ? 17.612 -1.750 -3.757 1.00 94.00 88 ARG A C 1
ATOM 691 O O . ARG A 1 88 ? 18.341 -0.772 -3.635 1.00 94.00 88 ARG A O 1
ATOM 698 N N . TYR A 1 89 ? 16.922 -2.277 -2.759 1.00 93.69 89 TYR A N 1
ATOM 699 C CA . TYR A 1 89 ? 17.059 -1.833 -1.385 1.00 93.69 89 TYR A CA 1
ATOM 700 C C . TYR A 1 89 ? 17.318 -3.056 -0.511 1.00 93.69 89 TYR A C 1
ATOM 702 O O . TYR A 1 89 ? 16.467 -3.937 -0.397 1.00 93.69 89 TYR A O 1
ATOM 710 N N . ARG A 1 90 ? 18.519 -3.126 0.078 1.00 88.81 90 ARG A N 1
ATOM 711 C CA . ARG A 1 90 ? 19.025 -4.331 0.760 1.00 88.81 90 ARG A CA 1
ATOM 712 C C . ARG A 1 90 ? 18.975 -5.550 -0.186 1.00 88.81 90 ARG A C 1
ATOM 714 O O . ARG A 1 90 ? 19.515 -5.486 -1.293 1.00 88.81 90 ARG A O 1
ATOM 721 N N . ASP A 1 91 ? 18.321 -6.633 0.226 1.00 87.25 91 ASP A N 1
ATOM 722 C CA . ASP A 1 91 ? 18.223 -7.884 -0.537 1.00 87.25 91 ASP A CA 1
ATOM 723 C C . ASP A 1 91 ? 16.994 -7.952 -1.459 1.00 87.25 91 ASP A C 1
ATOM 725 O O . ASP A 1 91 ? 16.816 -8.932 -2.180 1.00 87.25 91 ASP A O 1
ATOM 729 N N . GLU A 1 92 ? 16.171 -6.900 -1.500 1.00 90.75 92 GLU A N 1
ATOM 730 C CA . GLU A 1 92 ? 14.953 -6.850 -2.310 1.00 90.75 92 GLU A CA 1
ATOM 731 C C . GLU A 1 92 ? 15.140 -5.988 -3.570 1.00 90.75 92 GLU A C 1
ATOM 733 O O . GLU A 1 92 ? 15.766 -4.923 -3.545 1.00 90.75 92 GLU A O 1
ATOM 738 N N . THR A 1 93 ? 14.565 -6.436 -4.690 1.00 92.94 93 THR A N 1
ATOM 739 C CA . THR A 1 93 ? 14.432 -5.626 -5.910 1.00 92.94 93 THR A CA 1
ATOM 740 C C . THR A 1 93 ? 13.028 -5.034 -5.966 1.00 92.94 93 THR A C 1
ATOM 742 O O . THR A 1 93 ? 12.058 -5.740 -6.220 1.00 92.94 93 THR A O 1
ATOM 745 N N . LEU A 1 94 ? 12.924 -3.724 -5.748 1.00 93.75 94 LEU A N 1
ATOM 746 C CA . LEU A 1 94 ? 11.655 -2.995 -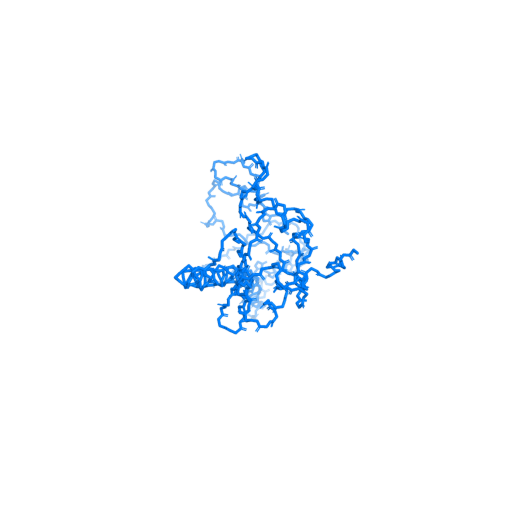5.676 1.00 93.75 94 LEU A CA 1
ATOM 747 C C . LEU A 1 94 ? 11.073 -2.670 -7.058 1.00 93.75 94 LEU A C 1
ATOM 749 O O . LEU A 1 94 ? 9.878 -2.399 -7.177 1.00 93.75 94 LEU A O 1
ATOM 753 N N . GLY A 1 95 ? 11.918 -2.663 -8.092 1.00 94.44 95 GLY A N 1
ATOM 754 C CA . GLY A 1 95 ? 11.552 -2.316 -9.461 1.00 94.44 95 GLY A CA 1
ATOM 755 C C . GLY A 1 95 ? 12.760 -2.244 -10.391 1.00 94.44 95 GLY A C 1
ATOM 756 O O . GLY A 1 95 ? 13.848 -2.713 -10.058 1.00 94.44 95 GLY A O 1
ATOM 757 N N . VAL A 1 96 ? 12.573 -1.646 -11.568 1.00 96.12 96 VAL A N 1
ATOM 758 C CA . VAL A 1 96 ? 13.623 -1.469 -12.581 1.00 96.12 96 VAL A CA 1
ATOM 759 C C . VAL A 1 96 ? 13.534 -0.061 -13.165 1.00 96.12 96 VAL A C 1
ATOM 761 O O . VAL A 1 96 ? 12.462 0.363 -13.590 1.00 96.12 96 VAL A O 1
ATOM 764 N N . LEU A 1 97 ? 14.670 0.629 -13.230 1.00 96.75 97 LEU A N 1
ATOM 765 C CA . LEU A 1 97 ? 14.871 1.838 -14.021 1.00 96.75 97 LEU A CA 1
ATOM 766 C C . LEU A 1 97 ? 15.480 1.440 -15.366 1.00 96.75 97 LEU A C 1
ATOM 768 O O . LEU A 1 97 ? 16.467 0.711 -15.412 1.00 96.75 97 LEU A O 1
ATOM 772 N N . ALA A 1 98 ? 14.898 1.905 -16.463 1.00 94.56 98 ALA A N 1
ATOM 773 C CA . ALA A 1 98 ? 15.328 1.546 -17.806 1.00 94.56 98 ALA A CA 1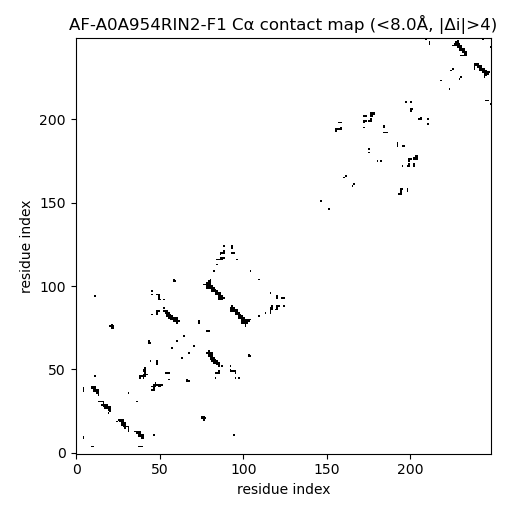
ATOM 774 C C . ALA A 1 98 ? 15.435 2.789 -18.682 1.00 94.56 98 ALA A C 1
ATOM 776 O O . ALA A 1 98 ? 14.531 3.620 -18.687 1.00 94.56 98 ALA A O 1
ATOM 777 N N . MET A 1 99 ? 16.517 2.879 -19.449 1.00 94.25 99 MET A N 1
ATOM 778 C CA . MET A 1 99 ? 16.765 3.967 -20.381 1.00 94.25 99 MET A CA 1
ATOM 779 C C . MET A 1 99 ? 17.161 3.416 -21.748 1.00 94.25 99 MET A C 1
ATOM 781 O O . MET A 1 99 ? 17.966 2.489 -21.859 1.00 94.25 99 MET A O 1
ATOM 785 N N . PHE A 1 100 ? 16.593 4.016 -22.787 1.00 92.50 100 PHE A N 1
ATOM 786 C CA . PHE A 1 100 ? 16.977 3.810 -24.178 1.00 92.50 100 PHE A CA 1
ATOM 787 C C . PHE A 1 100 ? 17.646 5.086 -24.683 1.00 92.50 100 PHE A C 1
ATOM 789 O O . PHE A 1 100 ? 17.210 6.182 -24.334 1.00 92.50 100 PHE A O 1
ATOM 796 N N . SER A 1 101 ? 18.690 4.950 -25.496 1.00 92.88 101 SER A N 1
ATOM 797 C CA . SER A 1 101 ? 19.427 6.087 -26.047 1.00 92.88 101 SER A CA 1
ATOM 798 C C . SER A 1 101 ? 19.685 5.909 -27.540 1.00 92.88 101 SER A C 1
ATOM 800 O O . SER A 1 101 ? 19.882 4.794 -28.025 1.00 92.88 101 SER A O 1
ATOM 802 N N . ARG A 1 102 ? 19.710 7.031 -28.266 1.00 92.44 102 ARG A N 1
ATOM 803 C CA . ARG A 1 102 ? 20.068 7.115 -29.695 1.00 92.44 102 ARG A CA 1
ATOM 804 C C . ARG A 1 102 ? 21.573 7.248 -29.930 1.00 92.44 102 ARG A C 1
ATOM 806 O O . ARG A 1 102 ? 22.010 7.363 -31.066 1.00 92.44 102 ARG A O 1
ATOM 813 N N . SER A 1 103 ? 22.355 7.263 -28.857 1.00 91.06 103 SER A N 1
ATOM 814 C CA . SER A 1 103 ? 23.814 7.290 -28.878 1.00 91.06 103 SER A CA 1
ATOM 815 C C . SER A 1 103 ? 24.379 6.270 -27.887 1.00 91.06 103 SER A C 1
ATOM 817 O O . SER A 1 103 ? 23.674 5.874 -26.944 1.00 91.06 103 SER A O 1
ATOM 819 N N . PRO A 1 104 ? 25.643 5.843 -28.050 1.00 89.00 104 PRO A N 1
ATOM 820 C CA . PRO A 1 104 ? 26.323 5.038 -27.047 1.00 89.00 104 PRO A CA 1
ATOM 821 C C . PRO A 1 104 ? 26.362 5.776 -25.709 1.00 89.00 104 PRO A C 1
ATOM 823 O O . PRO A 1 104 ? 26.674 6.966 -25.640 1.00 89.00 104 PRO A O 1
ATOM 826 N N . MET A 1 105 ? 26.048 5.072 -24.626 1.00 89.88 105 MET A N 1
ATOM 827 C CA . MET A 1 105 ? 26.086 5.676 -23.300 1.00 89.88 105 MET A CA 1
ATOM 828 C C . MET A 1 105 ? 27.518 5.753 -22.773 1.00 89.88 105 MET A C 1
ATOM 830 O O . MET A 1 105 ? 28.228 4.751 -22.690 1.00 89.88 105 MET A O 1
ATOM 834 N N . HIS A 1 106 ? 27.934 6.945 -22.349 1.00 90.88 106 HIS A N 1
ATOM 835 C CA . HIS A 1 106 ? 29.214 7.133 -21.669 1.00 90.88 106 HIS A CA 1
ATOM 836 C C . HIS A 1 106 ? 29.188 6.571 -20.239 1.00 90.88 106 HIS A C 1
ATOM 838 O O . HIS A 1 106 ? 28.138 6.499 -19.595 1.00 90.88 106 HIS A O 1
ATOM 844 N N . ALA A 1 107 ? 30.367 6.214 -19.719 1.00 90.56 107 ALA A N 1
ATOM 845 C CA . ALA A 1 107 ? 30.522 5.673 -18.367 1.00 90.56 107 ALA A CA 1
ATOM 846 C C . ALA A 1 107 ? 29.989 6.623 -17.282 1.00 90.56 107 ALA A C 1
ATOM 848 O O . ALA A 1 107 ? 29.247 6.186 -16.408 1.00 90.56 107 ALA A O 1
ATOM 849 N N . SER A 1 108 ? 30.259 7.924 -17.407 1.00 92.81 108 SER A N 1
ATOM 850 C CA . SER A 1 108 ? 29.766 8.947 -16.477 1.00 92.81 108 SER A CA 1
ATOM 851 C C . SER A 1 108 ? 28.236 8.985 -16.400 1.00 92.81 108 SER A C 1
ATOM 853 O O . SER A 1 108 ? 27.669 9.059 -15.315 1.00 92.81 108 SER A O 1
ATOM 855 N N . CYS A 1 109 ? 27.539 8.872 -17.534 1.00 92.69 109 CYS A N 1
ATOM 856 C CA . CYS A 1 109 ? 26.076 8.810 -17.562 1.00 92.69 109 CYS A CA 1
ATOM 857 C C . CYS A 1 109 ? 25.551 7.561 -16.833 1.00 92.69 109 CYS A C 1
ATOM 859 O O . CYS A 1 109 ? 24.590 7.650 -16.068 1.00 92.69 109 CYS A O 1
ATOM 861 N N . ARG A 1 110 ? 26.210 6.406 -17.008 1.00 92.81 110 ARG A N 1
ATOM 862 C CA . ARG A 1 110 ? 25.855 5.174 -16.283 1.00 92.81 110 ARG A CA 1
ATOM 863 C C . ARG A 1 110 ? 26.052 5.307 -14.775 1.00 92.81 110 ARG A C 1
ATOM 865 O O . ARG A 1 110 ? 25.200 4.843 -14.021 1.00 92.81 110 ARG A O 1
ATOM 872 N N . GLU A 1 111 ? 27.138 5.938 -14.338 1.00 94.00 111 GLU A N 1
ATOM 873 C CA . GLU A 1 111 ? 27.405 6.203 -12.918 1.00 94.00 111 GLU A CA 1
ATOM 874 C C . GLU A 1 111 ? 26.328 7.103 -12.306 1.00 94.00 111 GLU A C 1
ATOM 876 O O . GLU A 1 111 ? 25.765 6.768 -11.263 1.00 94.00 111 GLU A O 1
ATOM 881 N N . TRP A 1 112 ? 25.957 8.184 -12.998 1.00 95.38 112 TRP A N 1
ATOM 882 C CA . TRP A 1 112 ? 24.858 9.058 -12.586 1.00 95.38 112 TRP A CA 1
ATOM 883 C C . TRP A 1 112 ? 23.528 8.317 -12.463 1.00 95.38 112 TRP A C 1
ATOM 885 O O . TRP A 1 112 ? 22.848 8.433 -11.445 1.00 95.38 112 TRP A O 1
ATOM 895 N N . LEU A 1 113 ? 23.172 7.506 -13.460 1.00 94.88 113 LEU A N 1
ATOM 896 C CA . LEU A 1 113 ? 21.946 6.709 -13.417 1.00 94.88 113 LEU A CA 1
ATOM 897 C C . LEU A 1 113 ? 21.952 5.696 -12.275 1.00 94.88 113 LEU A C 1
ATOM 899 O O . LEU A 1 113 ? 20.903 5.447 -11.684 1.00 94.88 113 LEU A O 1
ATOM 903 N N . ARG A 1 114 ? 23.116 5.135 -11.936 1.00 95.25 114 ARG A N 1
ATOM 904 C CA . ARG A 1 114 ? 23.249 4.221 -10.800 1.00 95.25 114 ARG A CA 1
ATOM 905 C C . ARG A 1 114 ? 22.994 4.935 -9.474 1.00 95.25 114 ARG A C 1
ATOM 907 O O . ARG A 1 114 ? 22.194 4.441 -8.688 1.00 95.25 114 ARG A O 1
ATOM 914 N N . MET A 1 115 ? 23.563 6.125 -9.277 1.00 95.56 115 MET A N 1
ATOM 915 C CA . MET A 1 115 ? 23.284 6.945 -8.088 1.00 95.56 115 MET A CA 1
ATOM 916 C C . MET A 1 115 ? 21.797 7.307 -7.974 1.00 95.56 115 MET A C 1
ATOM 918 O O . MET A 1 115 ? 21.219 7.223 -6.889 1.00 95.56 115 MET A O 1
ATOM 922 N N . ILE A 1 116 ? 21.161 7.663 -9.096 1.00 95.81 116 ILE A N 1
ATOM 923 C CA . ILE A 1 116 ? 19.721 7.949 -9.147 1.00 95.81 116 ILE A CA 1
ATOM 924 C C . ILE A 1 116 ? 18.910 6.699 -8.790 1.00 95.81 116 ILE A C 1
ATOM 926 O O . ILE A 1 116 ? 17.983 6.788 -7.989 1.00 95.81 116 ILE A O 1
ATOM 930 N N . ALA A 1 117 ? 19.257 5.535 -9.343 1.00 96.06 117 ALA A N 1
ATOM 931 C CA . ALA A 1 117 ? 18.581 4.276 -9.042 1.00 96.06 117 ALA A CA 1
ATOM 932 C C . ALA A 1 117 ? 18.671 3.916 -7.551 1.00 96.06 117 ALA A C 1
ATOM 934 O O . ALA A 1 117 ? 17.660 3.533 -6.962 1.00 96.06 117 ALA A O 1
ATOM 935 N N . ASP A 1 118 ? 19.838 4.100 -6.928 1.00 94.44 118 ASP A N 1
ATOM 936 C CA . ASP A 1 118 ? 20.033 3.844 -5.498 1.00 94.44 118 ASP A CA 1
ATOM 937 C C . ASP A 1 118 ? 19.185 4.800 -4.635 1.00 94.44 118 ASP A C 1
ATOM 939 O O . ASP A 1 118 ? 18.512 4.369 -3.694 1.00 94.44 118 ASP A O 1
ATOM 943 N N . HIS A 1 119 ? 19.139 6.092 -4.989 1.00 96.19 119 HIS A N 1
ATOM 944 C CA . HIS A 1 119 ? 18.278 7.072 -4.314 1.00 96.19 119 HIS A CA 1
ATOM 945 C C . HIS A 1 119 ? 16.787 6.756 -4.476 1.00 96.19 119 HIS A C 1
ATOM 947 O O . HIS A 1 119 ? 16.035 6.808 -3.500 1.00 96.19 119 HIS A O 1
ATOM 953 N N . LEU A 1 120 ? 16.352 6.396 -5.686 1.00 96.44 120 LEU A N 1
ATOM 954 C CA . LEU A 1 120 ? 14.967 6.008 -5.955 1.00 96.44 120 LEU A CA 1
ATOM 955 C C . LEU A 1 120 ? 14.577 4.757 -5.166 1.00 96.44 120 LEU A C 1
ATOM 957 O O . LEU A 1 120 ? 13.499 4.723 -4.576 1.00 96.44 120 LEU A O 1
ATOM 961 N N . ALA A 1 121 ? 15.449 3.749 -5.110 1.00 96.31 121 ALA A N 1
ATOM 962 C CA . ALA A 1 121 ? 15.190 2.536 -4.347 1.00 96.31 121 ALA A CA 1
ATOM 963 C C . ALA A 1 121 ? 15.014 2.836 -2.850 1.00 96.31 121 ALA A C 1
ATOM 965 O O . ALA A 1 121 ? 14.052 2.368 -2.241 1.00 96.31 121 ALA A O 1
ATOM 966 N N . ALA A 1 122 ? 15.880 3.674 -2.270 1.00 95.12 122 ALA A N 1
ATOM 967 C CA . ALA A 1 122 ? 15.749 4.106 -0.881 1.00 95.12 122 ALA A CA 1
ATOM 968 C C . ALA A 1 122 ? 14.453 4.893 -0.627 1.00 95.12 122 ALA A C 1
ATOM 970 O O . ALA A 1 122 ? 13.754 4.630 0.351 1.00 95.12 122 ALA A O 1
ATOM 971 N N . ALA A 1 123 ? 14.091 5.817 -1.521 1.00 95.88 123 ALA A N 1
ATOM 972 C CA . ALA A 1 123 ? 12.863 6.598 -1.398 1.00 95.88 123 ALA A CA 1
ATOM 973 C C . ALA A 1 123 ? 11.604 5.714 -1.452 1.00 95.88 123 ALA A C 1
ATOM 975 O O . ALA A 1 123 ? 10.712 5.865 -0.618 1.00 95.88 123 ALA A O 1
ATOM 976 N N . ILE A 1 124 ? 11.553 4.752 -2.382 1.00 94.25 124 ILE A N 1
ATOM 977 C CA . ILE A 1 124 ? 10.438 3.799 -2.500 1.00 94.25 124 ILE A CA 1
ATOM 978 C C . ILE A 1 124 ? 10.341 2.922 -1.246 1.00 94.25 124 ILE A C 1
ATOM 980 O O . ILE A 1 124 ? 9.243 2.741 -0.717 1.00 94.25 124 ILE A O 1
ATOM 984 N N . ALA A 1 125 ? 11.465 2.400 -0.745 1.00 94.19 125 ALA A N 1
ATOM 985 C CA . ALA A 1 125 ? 11.488 1.590 0.474 1.00 94.19 125 ALA A CA 1
ATOM 986 C C . ALA A 1 125 ? 10.971 2.368 1.693 1.00 94.19 125 ALA A C 1
ATOM 988 O O . ALA A 1 125 ? 10.155 1.858 2.464 1.00 94.19 125 ALA A O 1
ATOM 989 N N . ASN A 1 126 ? 11.407 3.622 1.839 1.00 93.25 126 ASN A N 1
ATOM 990 C CA . ASN A 1 126 ? 10.981 4.491 2.931 1.00 93.25 126 ASN A CA 1
ATOM 991 C C . ASN A 1 126 ? 9.479 4.786 2.848 1.00 93.25 126 ASN A C 1
ATOM 993 O O . ASN A 1 126 ? 8.782 4.662 3.851 1.00 93.25 126 ASN A O 1
ATOM 997 N N . ALA A 1 127 ? 8.965 5.104 1.656 1.00 92.88 127 ALA A N 1
ATOM 998 C CA . ALA A 1 127 ? 7.540 5.358 1.451 1.00 92.88 127 ALA A CA 1
ATOM 999 C C . ALA A 1 127 ? 6.677 4.131 1.796 1.00 92.88 127 ALA A C 1
ATOM 1001 O O . ALA A 1 127 ? 5.679 4.268 2.499 1.00 92.88 127 ALA A O 1
ATOM 1002 N N . ARG A 1 128 ? 7.091 2.925 1.375 1.00 91.94 128 ARG A N 1
ATOM 1003 C CA . ARG A 1 128 ? 6.414 1.669 1.755 1.00 91.94 128 ARG A CA 1
ATOM 1004 C C . ARG A 1 128 ? 6.439 1.427 3.266 1.00 91.94 128 ARG A C 1
ATOM 1006 O O . ARG A 1 128 ? 5.443 0.991 3.827 1.00 91.94 128 ARG A O 1
ATOM 1013 N N . SER A 1 129 ? 7.564 1.717 3.919 1.00 91.62 129 SER A N 1
ATOM 1014 C CA . SER A 1 129 ? 7.705 1.523 5.368 1.00 91.62 129 SER A CA 1
ATOM 1015 C C . SER A 1 129 ? 6.801 2.468 6.163 1.00 91.62 129 SER A C 1
ATOM 1017 O O . SER A 1 129 ? 6.227 2.055 7.164 1.00 91.62 129 SER A O 1
ATOM 1019 N N . LEU A 1 130 ? 6.648 3.718 5.714 1.00 92.62 130 LEU A N 1
ATOM 1020 C CA . LEU A 1 130 ? 5.735 4.678 6.342 1.00 92.62 130 LEU A CA 1
ATOM 1021 C C . LEU A 1 130 ? 4.272 4.228 6.227 1.00 92.62 130 LEU A C 1
ATOM 1023 O O . LEU A 1 130 ? 3.569 4.216 7.232 1.00 92.62 130 LEU A O 1
ATOM 1027 N N . ASP A 1 131 ? 3.847 3.782 5.042 1.00 92.56 131 ASP A N 1
ATOM 1028 C CA . ASP A 1 131 ? 2.487 3.265 4.822 1.00 92.56 131 ASP A CA 1
ATOM 1029 C C . ASP A 1 131 ? 2.177 2.042 5.709 1.00 92.56 131 ASP A C 1
ATOM 1031 O O . ASP A 1 131 ? 1.084 1.922 6.263 1.00 92.56 131 ASP A O 1
ATOM 1035 N N . GLU A 1 132 ? 3.155 1.153 5.908 1.00 92.06 132 GLU A N 1
ATOM 1036 C CA . GLU A 1 132 ? 3.004 0.000 6.803 1.00 92.06 132 GLU A CA 1
ATOM 1037 C C . GLU A 1 132 ? 2.904 0.416 8.278 1.00 92.06 132 GLU A C 1
ATOM 1039 O O . GLU A 1 132 ? 2.060 -0.100 9.013 1.00 92.06 132 GLU A O 1
ATOM 1044 N N . ILE A 1 133 ? 3.722 1.382 8.715 1.00 93.81 133 ILE A N 1
ATOM 1045 C CA . ILE A 1 133 ? 3.652 1.934 10.075 1.00 93.81 133 ILE A CA 1
ATOM 1046 C C . ILE A 1 133 ? 2.269 2.540 10.336 1.00 93.81 133 ILE A C 1
ATOM 1048 O O . ILE A 1 133 ? 1.681 2.268 11.384 1.00 93.81 133 ILE A O 1
ATOM 1052 N N . ASP A 1 134 ? 1.728 3.311 9.393 1.00 92.75 134 ASP A N 1
ATOM 1053 C CA . ASP A 1 134 ? 0.414 3.941 9.538 1.00 92.75 134 ASP A CA 1
ATOM 1054 C C . ASP A 1 134 ? -0.716 2.902 9.616 1.00 92.75 134 ASP A C 1
ATOM 1056 O O . ASP A 1 134 ? -1.597 3.002 10.478 1.00 92.75 134 ASP A O 1
ATOM 1060 N N . LYS A 1 135 ? -0.664 1.850 8.788 1.00 92.56 135 LYS A N 1
ATOM 1061 C CA . LYS A 1 135 ? -1.621 0.730 8.839 1.00 92.56 135 LYS A CA 1
ATOM 1062 C C . LYS A 1 135 ? -1.571 -0.015 10.169 1.00 92.56 135 LYS A C 1
ATOM 1064 O O . LYS A 1 135 ? -2.615 -0.257 10.777 1.00 92.56 135 LYS A O 1
ATOM 1069 N N . LEU A 1 136 ? -0.373 -0.374 10.632 1.00 90.56 136 LEU A N 1
ATOM 1070 C CA . LEU A 1 136 ? -0.187 -1.085 11.898 1.00 90.56 136 LEU A CA 1
ATOM 1071 C C . LEU A 1 136 ? -0.629 -0.233 13.086 1.00 90.56 136 LEU A C 1
ATOM 1073 O O . LEU A 1 136 ? -1.293 -0.741 13.988 1.00 90.56 136 LEU A O 1
ATOM 1077 N N . LYS A 1 137 ? -0.318 1.066 13.067 1.00 92.62 137 LYS A N 1
ATOM 1078 C CA . LYS A 1 137 ? -0.766 2.012 14.088 1.00 92.62 137 LYS A CA 1
ATOM 1079 C C . LYS A 1 137 ? -2.290 2.099 14.134 1.00 92.62 137 LYS A C 1
ATOM 1081 O O . LYS A 1 137 ? -2.857 1.965 15.212 1.00 92.62 137 LYS A O 1
ATOM 1086 N N . SER A 1 138 ? -2.948 2.258 12.985 1.00 90.38 138 SER A N 1
ATOM 1087 C CA . SER A 1 138 ? -4.412 2.316 12.921 1.00 90.38 138 SER A CA 1
ATOM 1088 C C . SER A 1 138 ? -5.060 1.035 13.457 1.00 90.38 138 SER A C 1
ATOM 1090 O O . SER A 1 138 ? -6.034 1.105 14.205 1.00 90.38 138 SER A O 1
ATOM 1092 N N . ARG A 1 139 ? -4.488 -0.134 13.144 1.00 89.06 139 ARG A N 1
ATOM 1093 C CA . ARG A 1 139 ? -4.950 -1.421 13.678 1.00 89.06 139 ARG A CA 1
ATOM 1094 C C . ARG A 1 139 ? -4.776 -1.516 15.194 1.00 89.06 139 ARG A C 1
ATOM 1096 O O . ARG A 1 139 ? -5.706 -1.913 15.886 1.00 89.06 139 ARG A O 1
ATOM 1103 N N . LEU A 1 140 ? -3.610 -1.121 15.708 1.00 88.94 140 LEU A N 1
ATOM 1104 C CA . LEU A 1 140 ? -3.337 -1.094 17.146 1.00 88.94 140 LEU A CA 1
ATOM 1105 C C . LEU A 1 140 ? -4.280 -0.147 17.888 1.00 88.94 140 LEU A C 1
ATOM 1107 O O . LEU A 1 140 ? -4.717 -0.473 18.985 1.00 88.94 140 LEU A O 1
ATOM 1111 N N . GLU A 1 141 ? -4.601 1.012 17.313 1.00 87.69 141 GLU A N 1
ATOM 1112 C CA . GLU A 1 141 ? -5.557 1.956 17.898 1.00 87.69 141 GLU A CA 1
ATOM 1113 C C . GLU A 1 141 ? -6.961 1.344 17.993 1.00 87.69 141 GLU A C 1
ATOM 1115 O O . GLU A 1 141 ? -7.565 1.412 19.061 1.00 87.69 141 GLU A O 1
ATOM 1120 N N . GLN A 1 142 ? -7.432 0.669 16.937 1.00 84.50 142 GLN A N 1
ATOM 1121 C CA . GLN A 1 142 ? -8.716 -0.046 16.939 1.00 84.50 142 GLN A CA 1
ATOM 1122 C C . GLN A 1 142 ? -8.750 -1.187 17.963 1.00 84.50 142 GLN A C 1
ATOM 1124 O O . GLN A 1 142 ? -9.719 -1.329 18.703 1.00 84.50 142 GLN A O 1
ATOM 1129 N N . GLU A 1 143 ? -7.686 -1.989 18.042 1.00 83.00 143 GLU A N 1
ATOM 1130 C CA . GLU A 1 143 ? -7.581 -3.061 19.036 1.00 83.00 143 GLU A CA 1
ATOM 1131 C C . GLU A 1 143 ? -7.542 -2.500 20.462 1.00 83.00 143 GLU A C 1
ATOM 1133 O O . GLU A 1 143 ? -8.164 -3.060 21.361 1.00 83.00 143 GLU A O 1
ATOM 1138 N N . ASN A 1 144 ? -6.851 -1.379 20.688 1.00 82.06 144 ASN A N 1
ATOM 1139 C CA . ASN A 1 144 ? -6.808 -0.729 21.997 1.00 82.06 144 ASN A CA 1
ATOM 1140 C C . ASN A 1 144 ? -8.175 -0.158 22.384 1.00 82.06 144 ASN A C 1
ATOM 1142 O O . ASN A 1 144 ? -8.571 -0.278 23.539 1.00 82.06 144 ASN A O 1
ATOM 1146 N N . GLU A 1 145 ? -8.897 0.446 21.439 1.00 78.62 145 GLU A N 1
ATOM 1147 C CA . GLU A 1 145 ? -10.263 0.928 21.650 1.00 78.62 145 GLU A CA 1
ATOM 1148 C C . GLU A 1 145 ? -11.199 -0.230 22.013 1.00 78.62 145 GLU A C 1
ATOM 1150 O O . GLU A 1 145 ? -11.804 -0.198 23.083 1.00 78.62 145 GLU A O 1
ATOM 1155 N N . TYR A 1 146 ? -11.193 -1.309 21.225 1.00 71.31 146 TYR A N 1
ATOM 1156 C CA . TYR A 1 146 ? -11.962 -2.524 21.504 1.00 71.31 146 TYR A CA 1
ATOM 1157 C C . TYR A 1 146 ? -11.617 -3.141 22.869 1.00 71.31 146 TYR A C 1
ATOM 1159 O O . TYR A 1 146 ? -12.496 -3.446 23.671 1.00 71.31 146 TYR A O 1
ATOM 1167 N N . LEU A 1 147 ? -10.327 -3.289 23.188 1.00 68.94 147 LEU A N 1
ATOM 1168 C CA . LEU A 1 147 ? -9.895 -3.830 24.478 1.00 68.94 147 LEU A CA 1
ATOM 1169 C C . LEU A 1 147 ? -10.245 -2.900 25.642 1.00 68.94 147 LEU A C 1
ATOM 1171 O O . LEU A 1 147 ? -10.528 -3.387 26.730 1.00 68.94 147 LEU A O 1
ATOM 1175 N N . ARG A 1 148 ? -10.238 -1.576 25.458 1.00 68.69 148 ARG A N 1
ATOM 1176 C CA . ARG A 1 148 ? -10.699 -0.626 26.484 1.00 68.69 148 ARG A CA 1
ATOM 1177 C C . ARG A 1 148 ? -12.201 -0.702 26.693 1.00 68.69 148 ARG A C 1
ATOM 1179 O O . ARG A 1 148 ? -12.640 -0.534 27.828 1.00 68.69 148 ARG A O 1
ATOM 1186 N N . GLU A 1 149 ? -12.975 -0.959 25.646 1.00 66.12 149 GLU A N 1
ATOM 1187 C CA . GLU A 1 149 ? -14.401 -1.250 25.772 1.00 66.12 149 GLU A CA 1
ATOM 1188 C C . GLU A 1 149 ? -14.611 -2.553 26.550 1.00 66.12 149 GLU A C 1
ATOM 1190 O O . GLU A 1 149 ? -15.317 -2.542 27.558 1.00 66.12 149 GLU A O 1
ATOM 1195 N N . GLU A 1 150 ? -13.904 -3.626 26.191 1.00 56.41 150 GLU A N 1
ATOM 1196 C CA . GLU A 1 150 ? -14.022 -4.939 26.836 1.00 56.41 150 GLU A CA 1
ATOM 1197 C C . GLU A 1 150 ? -13.526 -4.932 28.290 1.00 56.41 150 GLU A C 1
ATOM 1199 O O . GLU A 1 150 ? -14.203 -5.414 29.194 1.00 56.41 150 GLU A O 1
ATOM 1204 N N . VAL A 1 151 ? -12.374 -4.314 28.569 1.00 56.06 151 VAL A N 1
ATOM 1205 C CA . VAL A 1 151 ? -11.862 -4.108 29.934 1.00 56.06 151 VAL A CA 1
ATOM 1206 C C . VAL A 1 151 ? -12.763 -3.144 30.686 1.00 56.06 151 VAL A C 1
ATOM 1208 O O . VAL A 1 151 ? -13.057 -3.379 31.853 1.00 56.06 151 VAL A O 1
ATOM 1211 N N . GLY A 1 152 ? -13.275 -2.094 30.049 1.00 54.84 152 GLY A N 1
ATOM 1212 C CA . GLY A 1 152 ? -14.307 -1.246 30.627 1.00 54.84 152 GLY A CA 1
ATOM 1213 C C . GLY A 1 152 ? -15.496 -2.086 31.084 1.00 54.84 152 GLY A C 1
ATOM 1214 O O . GLY A 1 152 ? -15.959 -1.916 32.212 1.00 54.84 152 GLY A O 1
ATOM 1215 N N . VAL A 1 153 ? -15.961 -3.030 30.260 1.00 49.09 153 VAL A N 1
ATOM 1216 C CA . VAL A 1 153 ? -17.010 -4.025 30.549 1.00 49.09 153 VAL A CA 1
ATOM 1217 C C . VAL A 1 153 ? -16.591 -5.032 31.633 1.00 49.09 153 VAL A C 1
ATOM 1219 O O . VAL A 1 153 ? -17.404 -5.302 32.510 1.00 49.09 153 VAL A O 1
ATOM 1222 N N . ALA A 1 154 ? -15.334 -5.462 31.706 1.00 44.22 154 ALA A N 1
ATOM 1223 C CA . ALA A 1 154 ? -14.858 -6.460 32.671 1.00 44.22 154 ALA A CA 1
ATOM 1224 C C . ALA A 1 154 ? -14.377 -5.899 34.032 1.00 44.22 154 ALA A C 1
ATOM 1226 O O . ALA A 1 154 ? -14.395 -6.615 35.029 1.00 44.22 154 ALA A O 1
ATOM 1227 N N . THR A 1 155 ? -13.959 -4.628 34.120 1.00 43.19 155 THR A N 1
ATOM 1228 C CA . THR A 1 155 ? -13.310 -4.053 35.329 1.00 43.19 155 THR A CA 1
ATOM 1229 C C . THR A 1 155 ? -14.291 -3.796 36.474 1.00 43.19 155 THR A C 1
ATOM 1231 O O . THR A 1 155 ? -13.900 -3.729 37.636 1.00 43.19 155 THR A O 1
ATOM 1234 N N . PHE A 1 156 ? -15.584 -3.700 36.180 1.00 48.56 156 PHE A N 1
ATOM 1235 C CA . PHE A 1 156 ? -16.614 -3.711 37.211 1.00 48.56 156 PHE A CA 1
ATOM 1236 C C . PHE A 1 156 ? -17.233 -5.105 37.219 1.00 48.56 156 PHE A C 1
ATOM 1238 O O . PHE A 1 156 ? -18.109 -5.382 36.400 1.00 48.56 156 PHE A O 1
ATOM 1245 N N . GLY A 1 157 ? -16.718 -5.976 38.092 1.00 53.28 157 GLY A N 1
ATOM 1246 C CA . GLY A 1 157 ? -17.261 -7.314 38.327 1.00 53.28 157 GLY A CA 1
ATOM 1247 C C . GLY A 1 157 ? -18.700 -7.289 38.857 1.00 53.28 157 GLY A C 1
ATOM 1248 O O . GLY A 1 157 ? -19.324 -6.236 38.975 1.00 53.28 157 GLY A O 1
ATOM 1249 N N . GLU A 1 158 ? -19.242 -8.461 39.181 1.00 59.19 158 GLU A N 1
ATOM 1250 C CA . GLU A 1 158 ? -20.574 -8.566 39.784 1.00 59.19 158 GLU A CA 1
ATOM 1251 C C . GLU A 1 158 ? -20.645 -7.819 41.132 1.00 59.19 158 GLU A C 1
ATOM 1253 O O . GLU A 1 158 ? -19.635 -7.569 41.793 1.00 59.19 158 GLU A O 1
ATOM 1258 N N . LEU A 1 159 ? -21.852 -7.442 41.556 1.00 68.25 159 LEU A N 1
ATOM 1259 C CA . LEU A 1 159 ? -22.100 -6.883 42.888 1.00 68.25 159 LEU A CA 1
ATOM 1260 C C . LEU A 1 159 ? -21.759 -7.938 43.959 1.00 68.25 159 LEU A C 1
ATOM 1262 O O . LEU A 1 159 ? -22.583 -8.788 44.285 1.00 68.25 159 LEU A O 1
ATOM 1266 N N . VAL A 1 160 ? -20.540 -7.899 44.507 1.00 67.06 160 VAL A N 1
ATOM 1267 C CA . VAL A 1 160 ? -20.081 -8.847 45.535 1.00 67.06 160 VAL A CA 1
ATOM 1268 C C . VAL A 1 160 ? -20.278 -8.265 46.937 1.00 67.06 160 VAL A C 1
ATOM 1270 O O . VAL A 1 160 ? -19.699 -7.237 47.284 1.00 67.06 160 VAL A O 1
ATOM 1273 N N . GLY A 1 161 ? -21.056 -8.952 47.778 1.00 70.75 161 GLY A N 1
ATOM 1274 C CA . GLY A 1 161 ? -21.170 -8.656 49.209 1.00 70.75 161 GLY A CA 1
ATOM 1275 C C . GLY A 1 161 ? -22.521 -9.048 49.815 1.00 70.75 161 GLY A C 1
ATOM 1276 O O . GLY A 1 161 ? -23.548 -9.011 49.150 1.00 70.75 161 GLY A O 1
ATOM 1277 N N . ASN A 1 162 ? -22.521 -9.397 51.107 1.00 75.00 162 ASN A N 1
ATOM 1278 C CA . ASN A 1 162 ? -23.694 -9.922 51.830 1.00 75.00 162 ASN A CA 1
ATOM 1279 C C . ASN A 1 162 ? -24.211 -8.987 52.939 1.00 75.00 162 ASN A C 1
ATOM 1281 O O . ASN A 1 162 ? -24.881 -9.431 53.870 1.00 75.00 162 ASN A O 1
ATOM 1285 N N . SER A 1 163 ? -23.890 -7.692 52.883 1.00 87.12 163 SER A N 1
ATOM 1286 C CA . SER A 1 163 ? -24.384 -6.747 53.888 1.00 87.12 163 SER A CA 1
ATOM 1287 C C . SER A 1 163 ? -25.897 -6.507 53.730 1.00 87.12 163 SER A C 1
ATOM 1289 O O . SER A 1 163 ? -26.413 -6.552 52.608 1.00 87.12 163 SER A O 1
ATOM 1291 N N . PRO A 1 164 ? -26.625 -6.177 54.815 1.00 87.31 164 PRO A N 1
ATOM 1292 C CA . PRO A 1 164 ? -28.052 -5.856 54.728 1.00 87.31 164 PRO A CA 1
ATOM 1293 C C . PRO A 1 164 ? -28.366 -4.721 53.739 1.00 87.31 164 PRO A C 1
ATOM 1295 O O . PRO A 1 164 ? -29.387 -4.758 53.054 1.00 87.31 164 PRO A O 1
ATOM 1298 N N . ALA A 1 165 ? -27.468 -3.735 53.622 1.00 87.38 165 ALA A N 1
ATOM 1299 C CA . ALA A 1 165 ? -27.602 -2.626 52.680 1.00 87.38 165 ALA A CA 1
ATOM 1300 C C . ALA A 1 165 ? -27.482 -3.086 51.217 1.00 87.38 165 ALA A C 1
ATOM 1302 O O . ALA A 1 165 ? -28.304 -2.703 50.387 1.00 87.38 165 ALA A O 1
ATOM 1303 N N . LEU A 1 166 ? -26.518 -3.957 50.898 1.00 86.00 166 LEU A N 1
ATOM 1304 C CA . LEU A 1 166 ? -26.378 -4.514 49.548 1.00 86.00 166 LEU A CA 1
ATOM 1305 C C . LEU A 1 166 ? -27.560 -5.416 49.178 1.00 86.00 166 LEU A C 1
ATOM 1307 O O . LEU A 1 166 ? -28.048 -5.357 48.052 1.00 86.00 166 LEU A O 1
ATOM 1311 N N . GLN A 1 167 ? -28.086 -6.186 50.132 1.00 84.38 167 GLN A N 1
ATOM 1312 C CA . GLN A 1 167 ? -29.300 -6.981 49.924 1.00 84.38 167 GLN A CA 1
ATOM 1313 C C . GLN A 1 167 ? -30.541 -6.113 49.680 1.00 84.38 167 GLN A C 1
ATOM 1315 O O . GLN A 1 167 ? -31.440 -6.508 48.936 1.00 84.38 167 GLN A O 1
ATOM 1320 N N . LEU A 1 168 ? -30.629 -4.941 50.315 1.00 90.56 168 LEU A N 1
ATOM 1321 C CA . LEU A 1 168 ? -31.697 -3.981 50.041 1.00 90.56 168 LEU A CA 1
ATOM 1322 C C . LEU A 1 168 ? -31.581 -3.429 48.616 1.00 90.56 168 LEU A C 1
ATOM 1324 O O . LEU A 1 168 ? -32.570 -3.440 47.888 1.00 90.56 168 LEU A O 1
ATOM 1328 N N . ILE A 1 169 ? -30.377 -3.021 48.206 1.00 90.62 169 ILE A N 1
ATOM 1329 C CA . ILE A 1 169 ? -30.119 -2.520 46.851 1.00 90.62 169 ILE A CA 1
ATOM 1330 C C . ILE A 1 169 ? -30.423 -3.600 45.807 1.00 90.62 169 ILE A C 1
ATOM 1332 O O . ILE A 1 169 ? -31.137 -3.322 44.851 1.00 90.62 169 ILE A O 1
ATOM 1336 N N . SER A 1 170 ? -29.973 -4.845 46.007 1.00 87.69 170 SER A N 1
ATOM 1337 C CA . SER A 1 170 ? -30.293 -5.953 45.092 1.00 87.69 170 SER A CA 1
ATOM 1338 C C . SER A 1 170 ? -31.802 -6.128 44.926 1.00 87.69 170 SER A C 1
ATOM 1340 O O . SER A 1 170 ? -32.273 -6.246 43.802 1.00 87.69 170 SER A O 1
ATOM 1342 N N . ARG A 1 171 ? -32.574 -6.083 46.021 1.00 90.44 171 ARG A N 1
ATOM 1343 C CA . ARG A 1 171 ? -34.042 -6.182 45.958 1.00 90.44 171 ARG A CA 1
ATOM 1344 C C . ARG A 1 171 ? -34.684 -5.015 45.209 1.00 90.44 171 ARG A C 1
ATOM 1346 O O . ARG A 1 171 ? -35.662 -5.218 44.498 1.00 90.44 171 ARG A O 1
ATOM 1353 N N . GLN A 1 172 ? -34.152 -3.802 45.355 1.00 93.81 172 GLN A N 1
ATOM 1354 C CA . GLN A 1 172 ? -34.619 -2.643 44.586 1.00 93.81 172 GLN A CA 1
ATOM 1355 C C . GLN A 1 172 ? -34.320 -2.801 43.093 1.00 93.81 172 GLN A C 1
ATOM 1357 O O . GLN A 1 172 ? -35.181 -2.494 42.272 1.00 93.81 172 GLN A O 1
ATOM 1362 N N . ILE A 1 173 ? -33.134 -3.316 42.749 1.00 93.00 173 ILE A N 1
ATOM 1363 C CA . ILE A 1 173 ? -32.763 -3.623 41.365 1.00 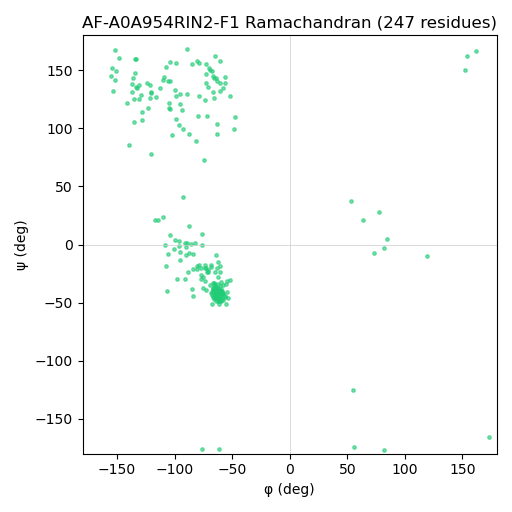93.00 173 ILE A CA 1
ATOM 1364 C C . ILE A 1 173 ? -33.728 -4.660 40.783 1.00 93.00 173 ILE A C 1
ATOM 1366 O O . ILE A 1 173 ? -34.281 -4.416 39.717 1.00 93.00 173 ILE A O 1
ATOM 1370 N N . ASP A 1 174 ? -33.989 -5.761 41.492 1.00 91.56 174 ASP A N 1
ATOM 1371 C CA . ASP A 1 174 ? -34.912 -6.815 41.041 1.00 91.56 174 ASP A CA 1
ATOM 1372 C C . ASP A 1 174 ? -36.326 -6.292 40.767 1.00 91.56 174 ASP A C 1
ATOM 1374 O O . ASP A 1 174 ? -36.995 -6.748 39.842 1.00 91.56 174 ASP A O 1
ATOM 1378 N N . LEU A 1 175 ? -36.775 -5.310 41.551 1.00 94.38 175 LEU A N 1
ATOM 1379 C CA . LEU A 1 175 ? -38.094 -4.705 41.394 1.00 94.38 175 LEU A CA 1
ATOM 1380 C C . LEU A 1 175 ? -38.185 -3.804 40.151 1.00 94.38 175 LEU A C 1
ATOM 1382 O O . LEU A 1 175 ? -39.215 -3.784 39.482 1.00 94.38 175 LEU A O 1
ATOM 1386 N N . VAL A 1 176 ? -37.133 -3.034 39.854 1.00 95.50 176 VAL A N 1
ATOM 1387 C CA . VAL A 1 176 ? -37.173 -1.991 38.814 1.00 95.50 176 VAL A CA 1
ATOM 1388 C C . VAL A 1 176 ? -36.596 -2.439 37.470 1.00 95.50 176 VAL A C 1
ATOM 1390 O O . VAL A 1 176 ? -37.054 -1.966 36.432 1.00 95.50 176 VAL A O 1
ATOM 1393 N N . ALA A 1 177 ? -35.634 -3.365 37.458 1.00 93.94 177 ALA A N 1
ATOM 1394 C CA . ALA A 1 177 ? -34.960 -3.833 36.248 1.00 93.94 177 ALA A CA 1
ATOM 1395 C C . ALA A 1 177 ? -35.906 -4.344 35.137 1.00 93.94 177 ALA A C 1
ATOM 1397 O O . ALA A 1 177 ? -35.666 -4.003 33.979 1.00 93.94 177 ALA A O 1
ATOM 1398 N N . PRO A 1 178 ? -36.995 -5.094 35.412 1.00 94.38 178 PRO A N 1
ATOM 1399 C CA . PRO A 1 178 ? -37.901 -5.554 34.354 1.00 94.38 178 PRO A CA 1
ATOM 1400 C C . PRO A 1 178 ? -38.852 -4.464 33.823 1.00 94.38 178 PRO A C 1
ATOM 1402 O O . PRO A 1 178 ? -39.662 -4.748 32.942 1.00 94.38 178 PRO A O 1
ATOM 1405 N N . THR A 1 179 ? -38.792 -3.235 34.346 1.00 94.00 179 THR A N 1
ATOM 1406 C CA . THR A 1 179 ? -39.669 -2.124 33.943 1.00 94.00 179 THR A CA 1
ATOM 1407 C C . THR A 1 179 ? -38.988 -1.189 32.940 1.00 94.00 179 THR A C 1
ATOM 1409 O O . THR A 1 179 ? -37.767 -1.067 32.912 1.00 94.00 179 THR A O 1
ATOM 1412 N N . ASP A 1 180 ? -39.779 -0.468 32.141 1.00 90.44 180 ASP A N 1
ATOM 1413 C CA . ASP A 1 180 ? -39.270 0.512 31.168 1.00 90.44 180 ASP A CA 1
ATOM 1414 C C . ASP A 1 180 ? -39.066 1.928 31.754 1.00 90.44 180 ASP A C 1
ATOM 1416 O O . ASP A 1 180 ? -38.924 2.896 31.006 1.00 90.44 180 ASP A O 1
ATOM 1420 N N . THR A 1 181 ? -39.040 2.073 33.084 1.00 90.62 181 THR A N 1
ATOM 1421 C CA . THR A 1 181 ? -38.925 3.379 33.754 1.00 90.62 181 THR A CA 1
ATOM 1422 C C . THR A 1 181 ? -37.495 3.924 33.778 1.00 90.62 181 THR A C 1
ATOM 1424 O O . THR A 1 181 ? -36.513 3.183 33.752 1.00 90.62 181 THR A O 1
ATOM 1427 N N . SER A 1 182 ? -37.363 5.247 33.895 1.00 92.69 182 SER A N 1
ATOM 1428 C CA . SER A 1 182 ? -36.083 5.890 34.205 1.00 92.69 182 SER A CA 1
ATOM 1429 C C . SER A 1 182 ? -35.702 5.666 35.670 1.00 92.69 182 SER A C 1
ATOM 1431 O O . SER A 1 182 ? -36.548 5.775 36.559 1.00 92.69 182 SER A O 1
ATOM 1433 N N . VAL A 1 183 ? -34.420 5.389 35.924 1.00 93.00 183 VAL A N 1
ATOM 1434 C CA . VAL A 1 183 ? -33.891 5.101 37.266 1.00 93.00 183 VAL A CA 1
ATOM 1435 C C . VAL A 1 183 ? -32.817 6.115 37.640 1.00 93.00 183 VAL A C 1
ATOM 1437 O O . VAL A 1 183 ? -31.884 6.353 36.876 1.00 93.00 183 VAL A O 1
ATOM 1440 N N . LEU A 1 184 ? -32.939 6.696 38.835 1.00 93.94 184 LEU A N 1
ATOM 1441 C CA . LEU A 1 184 ? -31.960 7.613 39.413 1.00 93.94 184 LEU A CA 1
ATOM 1442 C C . LEU A 1 184 ? -31.160 6.894 40.504 1.00 93.94 184 LEU A C 1
ATOM 1444 O O . LEU A 1 184 ? -31.730 6.428 41.487 1.00 93.94 184 LEU A O 1
ATOM 1448 N N . ILE A 1 185 ? -29.837 6.836 40.346 1.00 92.75 185 ILE A N 1
ATOM 1449 C CA . ILE A 1 185 ? -28.928 6.219 41.320 1.00 92.75 185 ILE A CA 1
ATOM 1450 C C . ILE A 1 185 ? -28.201 7.331 42.076 1.00 92.75 185 ILE A C 1
ATOM 1452 O O . ILE A 1 185 ? -27.449 8.109 41.487 1.00 92.75 185 ILE A O 1
ATOM 1456 N N . LEU A 1 186 ? -28.409 7.392 43.389 1.00 92.62 186 LEU A N 1
ATOM 1457 C CA . LEU A 1 186 ? -27.797 8.380 44.275 1.00 92.62 186 LEU A CA 1
ATOM 1458 C C . LEU A 1 186 ? -26.713 7.738 45.144 1.00 92.62 186 LEU A C 1
ATOM 1460 O O . LEU A 1 186 ? -26.752 6.546 45.432 1.00 92.62 186 LEU A O 1
ATOM 1464 N N . GLY A 1 187 ? -25.735 8.542 45.556 1.00 89.81 187 GLY A N 1
ATOM 1465 C CA . GLY A 1 187 ? -24.642 8.112 46.426 1.00 89.81 187 GLY A CA 1
ATOM 1466 C C . GLY A 1 187 ? -23.388 8.955 46.229 1.00 89.81 187 GLY A C 1
ATOM 1467 O O . GLY A 1 187 ? -23.227 9.625 45.204 1.00 89.81 187 GLY A O 1
ATOM 1468 N N . GLU A 1 188 ? -22.475 8.902 47.190 1.00 91.25 188 GLU A N 1
ATOM 1469 C CA . GLU A 1 188 ? -21.201 9.627 47.150 1.00 91.25 188 GLU A CA 1
ATOM 1470 C C . GLU A 1 188 ? -20.292 9.142 46.009 1.00 91.25 188 GLU A C 1
ATOM 1472 O O . GLU A 1 188 ? -20.496 8.068 45.422 1.00 91.25 188 GLU A O 1
ATOM 1477 N N . SER A 1 189 ? -19.297 9.951 45.641 1.00 80.19 189 SER A N 1
ATOM 1478 C CA . SER A 1 189 ? -18.305 9.551 44.637 1.00 80.19 189 SER A CA 1
ATOM 1479 C C . SER A 1 189 ? -17.544 8.305 45.105 1.00 80.19 189 SER A C 1
ATOM 1481 O O . SER A 1 189 ? -17.224 8.181 46.280 1.00 80.19 189 SER A O 1
ATOM 1483 N N . GLY A 1 190 ? -17.288 7.356 44.202 1.00 79.31 190 GLY A N 1
ATOM 1484 C CA . GLY A 1 190 ? -16.558 6.122 44.526 1.00 79.31 190 GLY A CA 1
ATOM 1485 C C . GLY A 1 190 ? -17.375 4.990 45.170 1.00 79.31 190 GLY A C 1
ATOM 1486 O O . GLY A 1 190 ? -16.854 3.893 45.315 1.00 79.31 190 GLY A O 1
ATOM 1487 N N . THR A 1 191 ? -18.666 5.178 45.470 1.00 84.19 191 THR A N 1
ATOM 1488 C CA . THR A 1 191 ? -19.534 4.128 46.067 1.00 84.19 191 THR A CA 1
ATOM 1489 C C . THR A 1 191 ? -20.011 3.046 45.085 1.00 84.19 191 THR A C 1
ATOM 1491 O O . THR A 1 191 ? -20.867 2.232 45.416 1.00 84.19 191 THR A O 1
ATOM 1494 N N . GLY A 1 192 ? -19.478 3.024 43.859 1.00 83.50 192 GLY A N 1
ATOM 1495 C CA . GLY A 1 192 ? -19.798 1.983 42.880 1.00 83.50 192 GLY A CA 1
ATOM 1496 C C . GLY A 1 192 ? -21.155 2.140 42.184 1.00 83.50 192 GLY A C 1
ATOM 1497 O O . GLY A 1 192 ? -21.714 1.151 41.727 1.00 83.50 192 GLY A O 1
ATOM 1498 N N . LYS A 1 193 ? -21.690 3.361 42.036 1.00 89.50 193 LYS A N 1
ATOM 1499 C CA . LYS A 1 193 ? -22.954 3.613 41.301 1.00 89.50 193 LYS A CA 1
ATOM 1500 C C . LYS A 1 193 ? -22.979 3.008 39.886 1.00 89.50 193 LYS A C 1
ATOM 1502 O O . LYS A 1 193 ? -24.033 2.589 39.418 1.00 89.50 193 LYS A O 1
ATOM 1507 N N . GLU A 1 194 ? -21.823 2.910 39.226 1.00 86.25 194 GLU A N 1
ATOM 1508 C CA . GLU A 1 194 ? -21.697 2.236 37.925 1.00 86.25 194 GLU A CA 1
ATOM 1509 C C . GLU A 1 194 ? -21.956 0.722 37.986 1.00 86.25 194 GLU A C 1
ATOM 1511 O O . GLU A 1 194 ? -22.523 0.175 37.040 1.00 86.25 194 GLU A O 1
ATOM 1516 N N . LEU A 1 195 ? -21.600 0.051 39.090 1.00 86.56 195 LEU A N 1
ATOM 1517 C CA . LEU A 1 195 ? -21.920 -1.366 39.318 1.00 86.56 195 LEU A CA 1
ATOM 1518 C C . LEU A 1 195 ? -23.433 -1.559 39.427 1.00 86.56 195 LEU A C 1
ATOM 1520 O O . LEU A 1 195 ? -23.984 -2.473 38.822 1.00 86.56 195 LEU A O 1
ATOM 1524 N N . ILE A 1 196 ? -24.111 -0.651 40.139 1.00 90.12 196 ILE A N 1
ATOM 1525 C CA . ILE A 1 196 ? -25.572 -0.675 40.277 1.00 90.12 196 ILE A CA 1
ATOM 1526 C C . ILE A 1 196 ? -26.251 -0.520 38.908 1.00 90.12 196 ILE A C 1
ATOM 1528 O O . ILE A 1 196 ? -27.137 -1.301 38.571 1.00 90.12 196 ILE A O 1
ATOM 1532 N N . ALA A 1 197 ? -25.816 0.450 38.094 1.00 90.69 197 ALA A N 1
ATOM 1533 C CA . ALA A 1 197 ? -26.371 0.681 36.756 1.00 90.69 197 ALA A CA 1
ATOM 1534 C C . ALA A 1 197 ? -26.202 -0.535 35.828 1.00 90.69 197 ALA A C 1
ATOM 1536 O O . ALA A 1 197 ? -27.115 -0.882 35.078 1.00 90.69 197 ALA A O 1
ATOM 1537 N N . ARG A 1 198 ? -25.046 -1.205 35.894 1.00 87.62 198 ARG A N 1
ATOM 1538 C CA . ARG A 1 198 ? -24.779 -2.431 35.130 1.00 87.62 198 ARG A CA 1
ATOM 1539 C C . ARG A 1 198 ? -25.671 -3.579 35.539 1.00 87.62 198 ARG A C 1
ATOM 1541 O O . ARG A 1 198 ? -26.220 -4.253 34.676 1.00 87.62 198 ARG A O 1
ATOM 1548 N N . GLU A 1 199 ? -25.818 -3.782 36.839 1.00 88.81 199 GLU A N 1
ATOM 1549 C CA . GLU A 1 199 ? -26.643 -4.861 37.357 1.00 88.81 199 GLU A CA 1
ATOM 1550 C C . GLU A 1 199 ? -28.117 -4.660 37.000 1.00 88.81 199 GLU A C 1
ATOM 1552 O O . GLU A 1 199 ? -28.809 -5.610 36.639 1.00 88.81 199 GLU A O 1
ATOM 1557 N N . LEU A 1 200 ? -28.568 -3.405 36.992 1.00 91.62 200 LEU A N 1
ATOM 1558 C CA . LEU A 1 200 ? -29.893 -3.030 36.522 1.00 91.62 200 LEU A CA 1
ATOM 1559 C C . LEU A 1 200 ? -30.095 -3.356 35.039 1.00 91.62 200 LEU A C 1
ATOM 1561 O O . LEU A 1 200 ? -31.103 -3.959 34.688 1.00 91.62 200 LEU A O 1
ATOM 1565 N N . HIS A 1 201 ? -29.123 -3.037 34.177 1.00 91.69 201 HIS A N 1
ATOM 1566 C CA . HIS A 1 201 ? -29.165 -3.419 32.759 1.00 91.69 201 HIS A CA 1
ATOM 1567 C C . HIS A 1 201 ? -29.173 -4.940 32.575 1.00 91.69 201 HIS A C 1
ATOM 1569 O O . HIS A 1 201 ? -30.013 -5.466 31.846 1.00 91.69 201 HIS A O 1
ATOM 1575 N N . ARG A 1 202 ? -28.289 -5.652 33.285 1.00 88.69 202 ARG A N 1
ATOM 1576 C CA . ARG A 1 202 ? -28.134 -7.113 33.217 1.00 88.69 202 ARG A CA 1
ATOM 1577 C C . ARG A 1 202 ? -29.402 -7.868 33.625 1.00 88.69 202 ARG A C 1
ATOM 1579 O O . ARG A 1 202 ? -29.692 -8.906 33.042 1.00 88.69 202 ARG A O 1
ATOM 1586 N N . ARG A 1 203 ? -30.155 -7.361 34.609 1.00 90.19 203 ARG A N 1
ATOM 1587 C CA . ARG A 1 203 ? -31.431 -7.951 35.066 1.00 90.19 203 ARG A CA 1
ATOM 1588 C C . ARG A 1 203 ? -32.661 -7.425 34.315 1.00 90.19 203 ARG A C 1
ATOM 1590 O O . ARG A 1 203 ? -33.779 -7.818 34.637 1.00 90.19 203 ARG A O 1
ATOM 1597 N N . SER A 1 204 ? -32.482 -6.532 33.342 1.00 92.50 204 SER A N 1
ATOM 1598 C CA . SER A 1 204 ? -33.588 -5.941 32.584 1.00 92.50 204 SER A CA 1
ATOM 1599 C C . SER A 1 204 ? -33.967 -6.744 31.342 1.00 92.50 204 SER A C 1
ATOM 1601 O O . SER A 1 204 ? -33.195 -7.556 30.833 1.00 92.50 204 SER A O 1
ATOM 1603 N N . ASN A 1 205 ? -35.115 -6.407 30.748 1.00 92.44 205 ASN A N 1
ATOM 1604 C CA . ASN A 1 205 ? -35.523 -6.920 29.432 1.00 92.44 205 ASN A CA 1
ATOM 1605 C C . ASN A 1 205 ? -34.588 -6.477 28.285 1.00 92.44 205 ASN A C 1
ATOM 1607 O O . ASN A 1 205 ? -34.726 -6.937 27.152 1.00 92.44 205 ASN A O 1
ATOM 1611 N N . ARG A 1 206 ? -33.648 -5.561 28.557 1.00 89.94 206 ARG A N 1
ATOM 1612 C CA . ARG A 1 206 ? -32.693 -5.001 27.591 1.00 89.94 206 ARG A CA 1
ATOM 1613 C C . ARG A 1 206 ? -31.287 -5.581 27.757 1.00 89.94 206 ARG A C 1
ATOM 1615 O O . ARG A 1 206 ? -30.384 -5.121 27.070 1.00 89.94 206 ARG A O 1
ATOM 1622 N N . ALA A 1 207 ? -31.101 -6.600 28.600 1.00 87.31 207 ALA A N 1
ATOM 1623 C CA . ALA A 1 207 ? -29.795 -7.191 28.907 1.00 87.31 207 ALA A CA 1
ATOM 1624 C C . ALA A 1 207 ? -29.002 -7.656 27.669 1.00 87.31 207 ALA A C 1
ATOM 1626 O O . ALA A 1 207 ? -27.779 -7.565 27.657 1.00 87.31 207 ALA A O 1
ATOM 1627 N N . ASN A 1 208 ? -29.694 -8.097 26.612 1.00 83.00 208 ASN A N 1
ATOM 1628 C CA . ASN A 1 208 ? -29.076 -8.534 25.353 1.00 83.00 208 ASN A CA 1
ATOM 1629 C C . ASN A 1 208 ? -28.721 -7.380 24.397 1.00 83.00 208 ASN A C 1
ATOM 1631 O O . ASN A 1 208 ? -28.275 -7.629 23.280 1.00 83.00 208 ASN A O 1
ATOM 1635 N N . ARG A 1 209 ? -28.973 -6.126 24.786 1.00 82.50 209 ARG A N 1
ATOM 1636 C CA . ARG A 1 209 ? -28.629 -4.930 24.008 1.00 82.50 209 ARG A CA 1
ATOM 1637 C C . ARG A 1 209 ? -27.395 -4.244 24.607 1.00 82.50 209 ARG A C 1
ATOM 1639 O O . ARG A 1 209 ? -27.139 -4.414 25.803 1.00 82.50 209 ARG A O 1
ATOM 1646 N N . PRO A 1 210 ? -26.654 -3.443 23.823 1.00 78.25 210 PRO A N 1
ATOM 1647 C CA . PRO A 1 210 ? -25.529 -2.668 24.336 1.00 78.25 210 PRO A CA 1
ATOM 1648 C C . PRO A 1 210 ? -25.933 -1.742 25.496 1.00 78.25 210 PRO A C 1
ATOM 1650 O O . PRO A 1 210 ? -26.983 -1.097 25.458 1.00 78.25 210 PRO A O 1
ATOM 1653 N N . LEU A 1 211 ? -25.083 -1.650 26.525 1.00 83.75 211 LEU A N 1
ATOM 1654 C CA . LEU A 1 211 ? -25.210 -0.651 27.590 1.00 83.75 211 LEU A CA 1
ATOM 1655 C C . LEU A 1 211 ? -24.383 0.587 27.233 1.00 83.75 211 LEU A C 1
ATOM 1657 O O . LEU A 1 211 ? -23.172 0.627 27.458 1.00 83.75 211 LEU A O 1
ATOM 1661 N N . ILE A 1 212 ? -25.045 1.618 26.717 1.00 83.38 212 ILE A N 1
ATOM 1662 C CA . ILE A 1 212 ? -24.392 2.872 26.335 1.00 83.38 212 ILE A CA 1
ATOM 1663 C C . ILE A 1 212 ? -24.157 3.745 27.575 1.00 83.38 212 ILE A C 1
ATOM 1665 O O . ILE A 1 212 ? -25.093 4.280 28.170 1.00 83.38 212 ILE A O 1
ATOM 1669 N N . LYS A 1 213 ? -22.889 3.914 27.968 1.00 80.44 213 LYS A N 1
ATOM 1670 C CA . LYS A 1 213 ? -22.487 4.824 29.052 1.00 80.44 213 LYS A CA 1
ATOM 1671 C C . LYS A 1 213 ? -22.195 6.220 28.507 1.00 80.44 213 LYS A C 1
ATOM 1673 O O . LYS A 1 213 ? -21.376 6.363 27.598 1.00 80.44 213 LYS A O 1
ATOM 1678 N N . VAL A 1 214 ? -22.785 7.254 29.111 1.00 77.88 214 VAL A N 1
ATOM 1679 C CA . VAL A 1 214 ? -22.463 8.653 28.791 1.00 77.88 214 VAL A CA 1
ATOM 1680 C C . VAL A 1 214 ? -22.193 9.459 30.052 1.00 77.88 214 VAL A C 1
ATOM 1682 O O . VAL A 1 214 ? -23.017 9.525 30.960 1.00 77.88 214 VAL A O 1
ATOM 1685 N N . ASN A 1 215 ? -21.020 10.092 30.092 1.00 78.44 215 ASN A N 1
ATOM 1686 C CA . ASN A 1 215 ? -20.680 11.072 31.111 1.00 78.44 215 ASN A CA 1
ATOM 1687 C C . ASN A 1 215 ? -21.166 12.456 30.663 1.00 78.44 215 ASN A C 1
ATOM 1689 O O . ASN A 1 215 ? -20.462 13.162 29.943 1.00 78.44 215 ASN A O 1
ATOM 1693 N N . CYS A 1 216 ? -22.356 12.853 31.108 1.00 72.75 216 CYS A N 1
ATOM 1694 C CA . CYS A 1 216 ? -22.953 14.141 30.750 1.00 72.75 216 CYS A CA 1
ATOM 1695 C C . CYS A 1 216 ? -22.103 15.351 31.194 1.00 72.75 216 CYS A C 1
ATOM 1697 O O . CYS A 1 216 ? -22.184 16.412 30.590 1.00 72.75 216 CYS A O 1
ATOM 1699 N N . ALA A 1 217 ? -21.237 15.219 32.205 1.00 73.50 217 ALA A N 1
ATOM 1700 C CA . ALA A 1 217 ? -20.352 16.319 32.601 1.00 73.50 217 ALA A CA 1
ATOM 1701 C C . ALA A 1 217 ? -19.207 16.565 31.599 1.00 73.50 217 ALA A C 1
ATOM 1703 O O . ALA A 1 217 ? -18.623 17.644 31.594 1.00 73.50 217 ALA A O 1
ATOM 1704 N N . ALA A 1 218 ? -18.879 15.575 30.762 1.00 73.62 218 ALA A N 1
ATOM 1705 C CA . ALA A 1 218 ? -17.792 15.649 29.787 1.00 73.62 218 ALA A CA 1
ATOM 1706 C C . ALA A 1 218 ? -18.255 16.070 28.380 1.00 73.62 218 ALA A C 1
ATOM 1708 O O . ALA A 1 218 ? -17.414 16.262 27.504 1.00 73.62 218 ALA A O 1
ATOM 1709 N N . VAL A 1 219 ? -19.567 16.201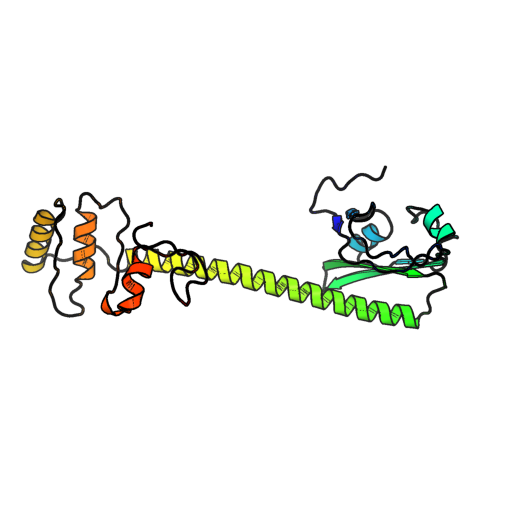 28.151 1.00 72.88 219 VAL A N 1
ATOM 1710 C CA . VAL A 1 219 ? -20.138 16.566 26.847 1.00 72.88 219 VAL A CA 1
ATOM 1711 C C . VAL A 1 219 ? -20.586 18.033 26.882 1.00 72.88 219 VAL A C 1
ATOM 1713 O O . VAL A 1 219 ? -21.486 18.365 27.658 1.00 72.88 219 VAL A O 1
ATOM 1716 N N . PRO A 1 220 ? -19.981 18.924 26.066 1.00 77.06 220 PRO A N 1
ATOM 1717 C CA . PRO A 1 220 ? -20.439 20.303 25.917 1.00 77.06 220 PRO A CA 1
ATOM 1718 C C . PRO A 1 220 ? -21.902 20.352 25.489 1.00 77.06 220 PRO A C 1
ATOM 1720 O O . PRO A 1 220 ? -22.352 19.516 24.699 1.00 77.06 220 PRO A O 1
ATOM 1723 N N . ARG A 1 221 ? -22.650 21.343 25.987 1.00 76.25 221 ARG A N 1
ATOM 1724 C CA . ARG A 1 221 ? -24.102 21.402 25.775 1.00 76.25 221 ARG A CA 1
ATOM 1725 C C . ARG A 1 221 ? -24.465 21.465 24.291 1.00 76.25 221 ARG A C 1
ATOM 1727 O O . ARG A 1 221 ? -25.475 20.914 23.870 1.00 76.25 221 ARG A O 1
ATOM 1734 N N . GLU A 1 222 ? -23.602 22.102 23.517 1.00 77.12 222 GLU A N 1
ATOM 1735 C CA . GLU A 1 222 ? -23.718 22.335 22.084 1.00 77.12 222 GLU A CA 1
ATOM 1736 C C . GLU A 1 222 ? -23.477 21.063 21.253 1.00 77.12 222 GLU A C 1
ATOM 1738 O O . GLU A 1 222 ? -23.849 21.019 20.086 1.00 77.12 222 GLU A O 1
ATOM 1743 N N . LEU A 1 223 ? -22.862 20.026 21.835 1.00 74.81 223 LEU A N 1
ATOM 1744 C CA . LEU A 1 223 ? -22.493 18.789 21.137 1.00 74.81 223 LEU A CA 1
ATOM 1745 C C . LEU A 1 223 ? -23.352 17.583 21.529 1.00 74.81 223 LEU A C 1
ATOM 1747 O O . LEU A 1 223 ? -23.153 16.502 20.976 1.00 74.81 223 LEU A O 1
ATOM 1751 N N . TYR A 1 224 ? -24.319 17.747 22.437 1.00 78.31 224 TYR A N 1
ATOM 1752 C CA . TYR A 1 224 ? -25.169 16.645 22.895 1.00 78.31 224 TYR A CA 1
ATOM 1753 C C . TYR A 1 224 ? -25.878 15.924 21.753 1.00 78.31 224 TYR A C 1
ATOM 1755 O O . TYR A 1 224 ? -25.796 14.703 21.649 1.00 78.31 224 TYR A O 1
ATOM 1763 N N . GLU A 1 225 ? -26.554 16.672 20.886 1.00 78.56 225 GLU A N 1
ATOM 1764 C CA . GLU A 1 225 ? -27.349 16.100 19.798 1.00 78.56 225 GLU A CA 1
ATOM 1765 C C . GLU A 1 225 ? -26.458 15.343 18.810 1.00 78.56 225 GLU A C 1
ATOM 1767 O O . GLU A 1 225 ? -26.735 14.195 18.473 1.00 78.56 225 GLU A O 1
ATOM 1772 N N . SER A 1 226 ? -25.320 15.940 18.451 1.00 80.31 226 SER A N 1
ATOM 1773 C CA . SER A 1 226 ? -24.323 15.334 17.569 1.00 80.31 226 SER A CA 1
ATOM 1774 C C . SER A 1 226 ? -23.676 14.075 18.163 1.00 80.31 226 SER A C 1
ATOM 1776 O O . SER A 1 226 ? -23.361 13.148 17.423 1.00 80.31 226 SER A O 1
ATOM 1778 N N . GLU A 1 227 ? -23.415 14.023 19.471 1.00 77.56 227 GLU A N 1
ATOM 1779 C CA . GLU A 1 227 ? -22.822 12.840 20.115 1.00 77.56 227 GLU A CA 1
ATOM 1780 C C . GLU A 1 227 ? -23.840 11.699 20.271 1.00 77.56 227 GLU A C 1
ATOM 1782 O O . GLU A 1 227 ? -23.496 10.528 20.107 1.00 77.56 227 GLU A O 1
ATOM 1787 N N . PHE A 1 228 ? -25.100 12.015 20.577 1.00 79.69 228 PHE A N 1
ATOM 1788 C CA . PHE A 1 228 ? -26.133 11.007 20.824 1.00 79.69 228 PHE A CA 1
ATOM 1789 C C . PHE A 1 228 ? -26.799 10.484 19.551 1.00 79.69 228 PHE A C 1
ATOM 1791 O O . PHE A 1 228 ? -26.968 9.274 19.409 1.00 79.69 228 PHE A O 1
ATOM 1798 N N . PHE A 1 229 ? -27.152 11.377 18.629 1.00 81.50 229 PHE A N 1
ATOM 1799 C CA . PHE A 1 229 ? -27.898 11.056 17.408 1.00 81.50 229 PHE A CA 1
ATOM 1800 C C . PHE A 1 229 ? -27.027 11.072 16.153 1.00 81.50 229 PHE A C 1
ATOM 1802 O O . PHE A 1 229 ? -27.478 10.648 15.096 1.00 81.50 229 PHE A O 1
ATOM 1809 N N . GLY A 1 230 ? -25.775 11.517 16.269 1.00 84.12 230 GLY A N 1
ATOM 1810 C CA . GLY A 1 230 ? -24.880 11.636 15.130 1.00 84.12 230 GLY A CA 1
ATOM 1811 C C . GLY A 1 230 ? -25.121 12.917 14.343 1.00 84.12 230 GLY A C 1
ATOM 1812 O O . GLY A 1 230 ? -25.921 13.778 14.714 1.00 84.12 230 GLY A O 1
ATOM 1813 N N . HIS A 1 231 ? -24.387 13.069 13.249 1.00 83.50 231 HIS A N 1
ATOM 1814 C CA . HIS A 1 231 ? -24.583 14.159 12.304 1.00 83.50 231 HIS A CA 1
ATOM 1815 C C . HIS A 1 231 ? -24.101 13.779 10.910 1.00 83.50 231 HIS A C 1
ATOM 1817 O O . HIS A 1 231 ? -23.146 13.018 10.741 1.00 83.50 231 HIS A O 1
ATOM 1823 N N . SER A 1 232 ? -24.723 14.389 9.907 1.00 86.00 232 SER A N 1
ATOM 1824 C CA . SER A 1 232 ? -24.203 14.388 8.544 1.00 86.00 232 SER A CA 1
ATOM 1825 C C . SER A 1 232 ? -23.187 15.513 8.342 1.00 86.00 232 SER A C 1
ATOM 1827 O O . SER A 1 232 ? -23.216 16.551 9.015 1.00 86.00 232 SER A O 1
ATOM 1829 N N . LYS A 1 233 ? -22.296 15.331 7.373 1.00 86.25 233 LYS A N 1
ATOM 1830 C CA . LYS A 1 233 ? -21.336 16.335 6.928 1.00 86.25 233 LYS A CA 1
ATOM 1831 C C . LYS A 1 233 ? -22.059 17.646 6.607 1.00 86.25 233 LYS A C 1
ATOM 1833 O O . LYS A 1 233 ? -23.002 17.675 5.821 1.00 86.25 233 LYS A O 1
ATOM 1838 N N . GLY A 1 234 ? -21.579 18.741 7.192 1.00 80.38 234 GLY A N 1
ATOM 1839 C CA . GLY A 1 234 ? -22.146 20.079 7.001 1.00 80.38 234 GLY A CA 1
ATOM 1840 C C . GLY A 1 234 ? -23.331 20.438 7.904 1.00 80.38 234 GLY A C 1
ATOM 1841 O O . GLY A 1 234 ? -23.856 21.537 7.758 1.00 80.38 234 GLY A O 1
ATOM 1842 N N . ALA A 1 235 ? -23.725 19.582 8.855 1.00 80.69 235 ALA A N 1
ATOM 1843 C CA . ALA A 1 235 ? -24.790 19.901 9.815 1.00 80.69 235 ALA A CA 1
ATOM 1844 C C . ALA A 1 235 ? -24.466 21.112 10.718 1.00 80.69 235 ALA A C 1
ATOM 1846 O O . ALA A 1 235 ? -25.371 21.818 11.153 1.00 80.69 235 ALA A O 1
ATOM 1847 N N . PHE A 1 236 ? -23.181 21.374 10.981 1.00 77.62 236 PHE A N 1
ATOM 1848 C CA . PHE A 1 236 ? -22.693 22.556 11.698 1.00 77.62 236 PHE A CA 1
ATOM 1849 C C . PHE A 1 236 ? -21.268 22.928 11.255 1.00 77.62 236 PHE A C 1
ATOM 1851 O O . PHE A 1 236 ? -20.573 22.150 10.591 1.00 77.62 236 PHE A O 1
ATOM 1858 N N . THR A 1 237 ? -20.800 24.121 11.631 1.00 71.25 237 THR A N 1
ATOM 1859 C CA . THR A 1 237 ? -19.426 24.579 11.372 1.00 71.25 237 THR A CA 1
ATOM 1860 C C . THR A 1 237 ? -18.422 23.685 12.106 1.00 71.25 237 THR A C 1
ATOM 1862 O O . THR A 1 237 ? -18.281 23.784 13.322 1.00 71.25 237 THR A O 1
ATOM 1865 N N . GLY A 1 238 ? -17.747 22.794 11.372 1.00 72.06 238 GLY A N 1
ATOM 1866 C CA . GLY A 1 238 ? -16.831 21.782 11.923 1.00 72.06 2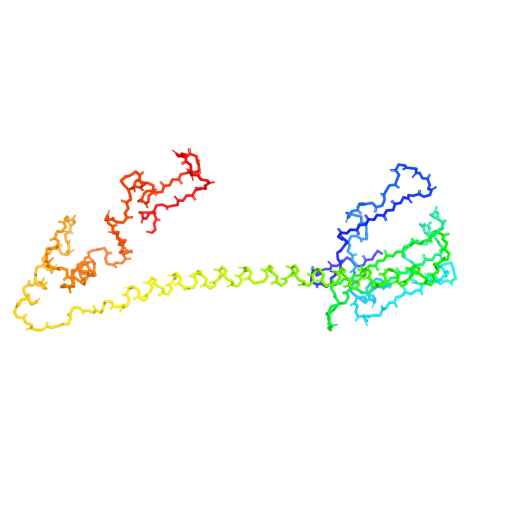38 GLY A CA 1
ATOM 1867 C C . GLY A 1 238 ? -17.232 20.326 11.641 1.00 72.06 238 GLY A C 1
ATOM 1868 O O . GLY A 1 238 ? -16.413 19.430 11.834 1.00 72.06 238 GLY A O 1
ATOM 1869 N N . ALA A 1 239 ? -18.436 20.076 11.114 1.00 76.50 239 ALA A N 1
ATOM 1870 C CA . ALA A 1 239 ? -18.899 18.752 10.686 1.00 76.50 239 ALA A CA 1
ATOM 1871 C C . ALA A 1 239 ? -18.240 18.319 9.358 1.00 76.50 239 ALA A C 1
ATOM 1873 O O . ALA A 1 239 ? -18.858 18.350 8.292 1.00 76.50 239 ALA A O 1
ATOM 1874 N N . LEU A 1 240 ? -16.952 17.963 9.406 1.00 79.50 240 LEU A N 1
ATOM 1875 C CA . LEU A 1 240 ? -16.135 17.623 8.229 1.00 79.50 240 LEU A CA 1
ATOM 1876 C C . LEU A 1 240 ? -16.509 16.276 7.579 1.00 79.50 240 LEU A C 1
ATOM 1878 O O . LEU A 1 240 ? -16.217 16.067 6.398 1.00 79.50 240 LEU A O 1
ATOM 1882 N N . ARG A 1 241 ? -17.146 15.375 8.334 1.00 79.81 241 ARG A N 1
ATOM 1883 C CA . ARG A 1 241 ? -17.528 14.015 7.924 1.00 79.81 241 ARG A CA 1
ATOM 1884 C C . ARG A 1 241 ? -18.817 13.581 8.618 1.00 79.81 241 ARG A C 1
ATOM 1886 O O . ARG A 1 241 ? -19.154 14.146 9.653 1.00 79.81 241 ARG A O 1
ATOM 1893 N N . ASP A 1 242 ? -19.486 12.575 8.064 1.00 80.75 242 ASP A N 1
ATOM 1894 C CA . ASP A 1 242 ? -20.612 11.918 8.731 1.00 80.75 242 ASP A CA 1
ATOM 1895 C C . ASP A 1 242 ? -20.125 11.178 9.986 1.00 80.75 242 ASP A C 1
ATOM 1897 O O . ASP A 1 242 ? -19.026 10.607 9.999 1.00 80.75 242 ASP A O 1
ATOM 1901 N N . ARG A 1 243 ? -20.936 11.184 11.043 1.00 78.31 243 ARG A N 1
ATOM 1902 C CA . ARG A 1 243 ? -20.667 10.462 12.289 1.00 78.31 243 ARG A CA 1
ATOM 1903 C C . ARG A 1 243 ? -21.966 9.870 12.821 1.00 78.31 243 ARG A C 1
ATOM 1905 O O . ARG A 1 243 ? -22.897 10.620 13.089 1.00 78.31 243 ARG A O 1
ATOM 1912 N N . ALA A 1 244 ? -22.000 8.550 12.991 1.00 76.00 244 ALA A N 1
ATOM 1913 C CA . ALA A 1 244 ? -23.121 7.857 13.622 1.00 76.00 244 ALA A CA 1
ATOM 1914 C C . ALA A 1 244 ? -23.231 8.229 15.109 1.00 76.00 244 ALA A C 1
ATOM 1916 O O . ALA A 1 244 ? -22.217 8.466 15.780 1.00 76.00 244 ALA A O 1
ATOM 1917 N N . GLY A 1 245 ? -24.462 8.300 15.607 1.00 77.62 245 GLY A N 1
ATOM 1918 C CA . GLY A 1 245 ? -24.751 8.621 17.002 1.00 77.62 245 GLY A CA 1
ATOM 1919 C C . GLY A 1 245 ? -24.583 7.428 17.934 1.00 77.62 245 GLY A C 1
ATOM 1920 O O . GLY A 1 245 ? -24.710 6.278 17.525 1.00 77.62 245 GLY A O 1
ATOM 1921 N N . ARG A 1 246 ? -24.381 7.688 19.229 1.00 71.50 246 ARG A N 1
ATOM 1922 C CA . ARG A 1 246 ? -24.342 6.625 20.251 1.00 71.50 246 ARG A CA 1
ATOM 1923 C C . ARG A 1 246 ? -25.638 5.809 20.364 1.00 71.50 246 ARG A C 1
ATOM 1925 O O . ARG A 1 246 ? -25.599 4.731 20.945 1.00 71.50 246 ARG A O 1
ATOM 1932 N N . PHE A 1 247 ? -26.768 6.306 19.855 1.00 73.25 247 PHE A N 1
ATOM 1933 C CA . PHE A 1 247 ? -28.036 5.566 19.801 1.00 73.25 247 PHE A CA 1
ATOM 1934 C C . PHE A 1 247 ? -28.211 4.688 18.553 1.00 73.25 247 PHE A C 1
ATOM 1936 O O . PHE A 1 247 ? -29.182 3.938 18.492 1.00 73.25 247 PHE A O 1
ATOM 1943 N N . GLU A 1 248 ? -27.303 4.769 17.577 1.00 64.69 248 GLU A N 1
ATOM 1944 C CA . GLU A 1 248 ? -27.327 3.944 16.358 1.00 64.69 248 GLU A CA 1
ATOM 1945 C C . GLU A 1 248 ? -26.425 2.695 16.450 1.00 64.69 248 GLU A C 1
ATOM 1947 O O . GLU A 1 248 ? -26.385 1.910 15.503 1.00 64.69 248 GLU A O 1
ATOM 1952 N N . LEU A 1 249 ? -25.713 2.516 17.574 1.00 56.03 249 LEU A N 1
ATOM 1953 C CA . LEU A 1 249 ? -24.817 1.386 17.872 1.00 56.03 249 LEU A CA 1
ATOM 1954 C C . LEU A 1 249 ? -25.542 0.177 18.484 1.00 56.03 249 LEU A C 1
ATOM 1956 O O . LEU A 1 24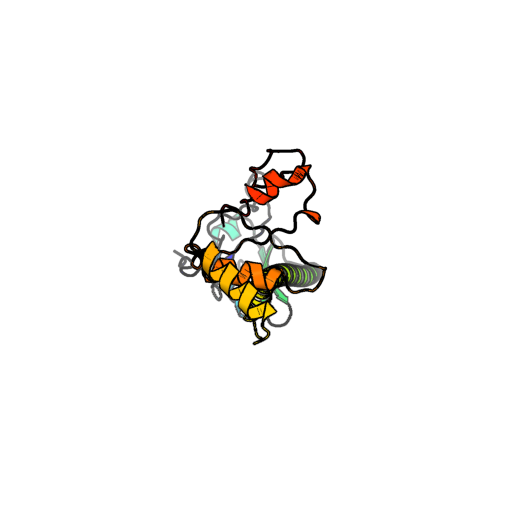9 ? -26.448 0.378 19.329 1.00 56.03 249 LEU A O 1
#

Mean predicted aligned error: 15.6 Å

Nearest PDB structures (foldseek):
  6luf-assembly5_E  TM=8.820E-01  e=9.547E-06  Vibrio cholerae O395
  5w10-assembly2_B  TM=7.085E-01  e=5.605E-05  Leptospira interrogans serovar Copenhageni str. Fiocruz L1-130
  2zmf-assembly1_B  TM=7.028E-01  e=2.019E-04  Homo sapiens
  5w10-assembly2_C  TM=6.456E-01  e=1.488E-04  Leptospira interrogans serovar Copenhageni str. Fiocruz L1-130
  5w10-assembly1_D  TM=6.391E-01  e=1.900E-04  Leptospira interrogans serovar Copenhageni str. Fiocruz L1-130

Sequence (249 aa):
MAVECSDRTQCLHLVASYGHSHQSDDLHWERLDGNFRRMPMGVRKIGHMATSGKAVQIDDVTADSHWIARPDWVSAEAIQSFFGLPLRYRDETLGVLAMFSRSPMHASCREWLRMIADHLAAAIANARSLDEIDKLKSRLEQENEYLREEVGVATFGELVGNSPALQLISRQIDLVAPTDTSVLILGESGTGKELIARELHRRSNRANRPLIKVNCAAVPRELYESEFFGHSKGAFTGALRDRAGRFEL